Protein AF-0000000078828428 (afdb_homodimer)

Organism: Myxococcus xanthus (strain DK1622) (NCBI:txid246197)

Secondary structure (DSSP, 8-state):
-------------TTSSS--HHHHHHHHHHH-TTS-HHHHHHHHHHHHHHHS-HHHHHHHHHHS-HHHHGGGTTTTS-SSS------HHHHHHHHHHHHT--GGGHHHHHHHHHHHHHTTS-HHHHHHHHHHS-HHHHHHHHHTSTTS----/-------------TTSSS--HHHHHHHHHHH-TTS-HHHHHHHHHHHHHHHS-HHHHHHHHHHS-HHHHGGGTTTTS--SS------HHHHHHHHHHHHT--GGGHHHHHHHHHHHHHTTS-HHHHHHHHHHS-HHHHHHHHHTSTTS----

Sequence (304 aa):
MSIQKQERTPSWTGLGVGTDRKSFLDAISSQIPDYEADKAAEAVFCALSERLSGSWVAHLREQLSPDVRELLRGCHRHRGEAPAKLDRDDFYLMVANHLNAEPENVRLVLHGVFSALHAQITEGEAKKLEQQLPAWLQGTWAAARMHVDRPYMSIQKQERTPSWTGLGVGTDRKSFLDAISSQIPDYEADKAAEAVFCALSERLSGSWVAHLREQLSPDVRELLRGCHRHRGEAPAKLDRDDFYLMVANHLNAEPENVRLVLHGVFSALHAQITEGEAKKLEQQLPAWLQGTWAAARMHVDRPY

Radius of gyration: 22.29 Å; Cα contacts (8 Å, |Δi|>4): 327; chains: 2; bounding box: 33×65×70 Å

InterPro domains:
  IPR018727 Protein of unknown function DUF2267 [PF10025] (34-135)
  IPR038282 DUF2267 superfamily [G3DSA:1.10.490.110] (19-142)

Structure (mmCIF, N/CA/C/O backbone):
data_AF-0000000078828428-model_v1
#
loop_
_entity.id
_entity.type
_entity.pdbx_description
1 polymer 'DUF2267 domain-containing protein'
#
loop_
_atom_site.group_PDB
_atom_site.id
_atom_site.type_symbol
_atom_site.label_atom_id
_atom_site.label_alt_id
_atom_site.label_comp_id
_atom_site.label_asym_id
_atom_site.label_entity_id
_atom_site.label_seq_id
_atom_site.pdbx_PDB_ins_code
_atom_site.Cartn_x
_atom_site.Cartn_y
_atom_site.Cartn_z
_atom_site.occupancy
_atom_site.B_iso_or_equiv
_atom_site.auth_seq_id
_atom_site.auth_comp_id
_atom_site.auth_asym_id
_atom_site.auth_atom_id
_atom_site.pdbx_PDB_model_num
ATOM 1 N N . MET A 1 1 ? -8.891 29.484 -38.25 1 24.62 1 MET A N 1
ATOM 2 C CA . MET A 1 1 ? -9.055 28.109 -37.75 1 24.62 1 MET A CA 1
ATOM 3 C C . MET A 1 1 ? -8.438 27.953 -36.375 1 24.62 1 MET A C 1
ATOM 5 O O . MET A 1 1 ? -7.254 28.25 -36.188 1 24.62 1 MET A O 1
ATOM 9 N N . SER A 1 2 ? -9.195 28.219 -35.344 1 31.91 2 SER A N 1
ATOM 10 C CA . SER A 1 2 ? -8.914 28.406 -33.938 1 31.91 2 SER A CA 1
ATOM 11 C C . SER A 1 2 ? -8.375 27.125 -33.312 1 31.91 2 SER A C 1
ATOM 13 O O . SER A 1 2 ? -9.086 26.125 -33.25 1 31.91 2 SER A O 1
ATOM 15 N N . ILE A 1 3 ? -7.168 26.844 -33.5 1 32 3 ILE A N 1
ATOM 16 C CA . ILE A 1 3 ? -6.488 25.672 -33 1 32 3 ILE A CA 1
ATOM 17 C C . ILE A 1 3 ? -6.691 25.562 -31.469 1 32 3 ILE A C 1
ATOM 19 O O . ILE A 1 3 ? -6.27 26.453 -30.719 1 32 3 ILE A O 1
ATOM 23 N N . GLN A 1 4 ? -7.852 25.172 -31.016 1 26.41 4 GLN A N 1
ATOM 24 C CA . GLN A 1 4 ? -8.125 24.875 -29.625 1 26.41 4 GLN A CA 1
ATOM 25 C C . GLN A 1 4 ? -7.059 23.938 -29.047 1 26.41 4 GLN A C 1
ATOM 27 O O . GLN A 1 4 ? -6.902 22.812 -29.5 1 26.41 4 GLN A O 1
ATOM 32 N N . LYS A 1 5 ? -5.938 24.453 -28.688 1 29.11 5 LYS A N 1
ATOM 33 C CA . LYS A 1 5 ? -4.84 23.75 -28.031 1 29.11 5 LYS A CA 1
ATOM 34 C C . LYS A 1 5 ? -5.352 22.844 -26.922 1 29.11 5 LYS A C 1
ATOM 36 O O . LYS A 1 5 ? -5.98 23.312 -25.969 1 29.11 5 LYS A O 1
ATOM 41 N N . GLN A 1 6 ? -5.773 21.625 -27.25 1 26.81 6 GLN A N 1
ATOM 42 C CA . GLN A 1 6 ? -6.164 20.625 -26.266 1 26.81 6 GLN A CA 1
ATOM 43 C C . GLN A 1 6 ? -5.254 20.656 -25.047 1 26.81 6 GLN A C 1
ATOM 45 O O . GLN A 1 6 ? -4.027 20.609 -25.172 1 26.81 6 GLN A O 1
ATOM 50 N N . GLU A 1 7 ? -5.52 21.375 -24.094 1 29.58 7 GLU A N 1
ATOM 51 C CA . GLU A 1 7 ? -4.844 21.406 -22.797 1 29.58 7 GLU A CA 1
ATOM 52 C C . GLU A 1 7 ? -4.465 20 -22.344 1 29.58 7 GLU A C 1
ATOM 54 O O . GLU A 1 7 ? -5.324 19.125 -22.25 1 29.58 7 GLU A O 1
ATOM 59 N N . ARG A 1 8 ? -3.291 19.469 -22.781 1 29.34 8 ARG A N 1
ATOM 60 C CA . ARG A 1 8 ? -2.67 18.219 -22.344 1 29.34 8 ARG A CA 1
ATOM 61 C C . ARG A 1 8 ? -2.928 17.953 -20.875 1 29.34 8 ARG A C 1
ATOM 63 O O . ARG A 1 8 ? -2.467 18.719 -20.016 1 29.34 8 ARG A O 1
ATOM 70 N N . THR A 1 9 ? -4.129 17.562 -20.562 1 31.19 9 THR A N 1
ATOM 71 C CA . THR A 1 9 ? -4.383 17.078 -19.203 1 31.19 9 THR A CA 1
ATOM 72 C C . THR A 1 9 ? -3.205 16.25 -18.703 1 31.19 9 THR A C 1
ATOM 74 O O . THR A 1 9 ? -2.742 15.336 -19.375 1 31.19 9 THR A O 1
ATOM 77 N N . PRO A 1 10 ? -2.311 16.734 -17.969 1 30.77 10 PRO A N 1
ATOM 78 C CA . PRO A 1 10 ? -1.143 16 -17.469 1 30.77 10 PRO A CA 1
ATOM 79 C C . PRO A 1 10 ? -1.474 14.57 -17.062 1 30.77 10 PRO A C 1
ATOM 81 O O . PRO A 1 10 ? -2.492 14.328 -16.406 1 30.77 10 PRO A O 1
ATOM 84 N N . SER A 1 11 ? -1.338 13.641 -17.953 1 31.14 11 SER A N 1
ATOM 85 C CA . SER A 1 11 ? -1.403 12.195 -17.734 1 31.14 11 SER A CA 1
ATOM 86 C C . SER A 1 11 ? -0.896 11.828 -16.344 1 31.14 11 SER A C 1
ATOM 88 O O . SER A 1 11 ? 0.123 12.352 -15.891 1 31.14 11 SER A O 1
ATOM 90 N N . TRP A 1 12 ? -1.756 11.766 -15.375 1 35.69 12 TRP A N 1
ATOM 91 C CA . TRP A 1 12 ? -1.315 11.117 -14.141 1 35.69 12 TRP A CA 1
ATOM 92 C C . TRP A 1 12 ? -0.305 10.016 -14.445 1 35.69 12 TRP A C 1
ATOM 94 O O . TRP A 1 12 ? -0.584 9.102 -15.227 1 35.69 12 TRP A O 1
ATOM 104 N N . THR A 1 13 ? 0.92 10.297 -14.742 1 39.38 13 THR A N 1
ATOM 105 C CA . THR A 1 13 ? 1.991 9.383 -15.125 1 39.38 13 THR A CA 1
ATOM 106 C C . THR A 1 13 ? 2.031 8.172 -14.195 1 39.38 13 THR A C 1
ATOM 108 O O . THR A 1 13 ? 1.992 8.328 -12.969 1 39.38 13 THR A O 1
ATOM 111 N N . GLY A 1 14 ? 0.872 7.32 -14.023 1 39.91 14 GLY A N 1
ATOM 112 C CA . GLY A 1 14 ? 0.999 6.008 -13.406 1 39.91 14 GLY A CA 1
ATOM 113 C C . GLY A 1 14 ? 2.361 5.77 -12.789 1 39.91 14 GLY A C 1
ATOM 114 O O . GLY A 1 14 ? 2.691 4.645 -12.414 1 39.91 14 GLY A O 1
ATOM 115 N N . LEU A 1 15 ? 3.379 6.438 -13.156 1 42.66 15 LEU A N 1
ATOM 116 C CA . LEU A 1 15 ? 4.754 6.16 -12.75 1 42.66 15 LEU A CA 1
ATOM 117 C C . LEU A 1 15 ? 4.867 6.121 -11.227 1 42.66 15 LEU A C 1
ATOM 119 O O . LEU A 1 15 ? 5.73 5.426 -10.688 1 42.66 15 LEU A O 1
ATOM 123 N N . GLY A 1 16 ? 4.188 6.977 -10.508 1 44.94 16 GLY A N 1
ATOM 124 C CA . GLY A 1 16 ? 4.57 7.168 -9.125 1 44.94 16 GLY A CA 1
ATOM 125 C C . GLY A 1 16 ? 4.145 6.02 -8.227 1 44.94 16 GLY A C 1
ATOM 126 O O . GLY A 1 16 ? 4.477 6 -7.035 1 44.94 16 GLY A O 1
ATOM 127 N N . VAL A 1 17 ? 2.979 5.285 -8.664 1 48.69 17 VAL A N 1
ATOM 128 C CA . VAL A 1 17 ? 2.426 4.32 -7.719 1 48.69 17 VAL A CA 1
ATOM 129 C C . VAL A 1 17 ? 2.98 2.928 -8.016 1 48.69 17 VAL A C 1
ATOM 131 O O . VAL A 1 17 ? 2.896 2.449 -9.148 1 48.69 17 VAL A O 1
ATOM 134 N N . GLY A 1 18 ? 4.062 2.512 -7.465 1 59.03 18 GLY A N 1
ATOM 135 C CA . GLY A 1 18 ? 4.629 1.184 -7.301 1 59.03 18 GLY A CA 1
ATOM 136 C C . GLY A 1 18 ? 6.043 1.068 -7.84 1 59.03 18 GLY A C 1
ATOM 137 O O . GLY A 1 18 ? 6.633 2.064 -8.258 1 59.03 18 GLY A O 1
ATOM 138 N N . THR A 1 19 ? 6.664 -0.042 -7.52 1 71.81 19 THR A N 1
ATOM 139 C CA . THR A 1 19 ? 8.031 -0.361 -7.906 1 71.81 19 THR A CA 1
ATOM 140 C C . THR A 1 19 ? 8.109 -0.735 -9.383 1 71.81 19 THR A C 1
ATOM 142 O O . THR A 1 19 ? 7.133 -1.226 -9.953 1 71.81 19 THR A O 1
ATOM 145 N N . ASP A 1 20 ? 9.117 -0.372 -10.062 1 83.69 20 ASP A N 1
ATOM 146 C CA . ASP A 1 20 ? 9.344 -0.796 -11.445 1 83.69 20 ASP A CA 1
ATOM 147 C C . ASP A 1 20 ? 9.57 -2.305 -11.523 1 83.69 20 ASP A C 1
ATOM 149 O O . ASP A 1 20 ? 9.758 -2.965 -10.5 1 83.69 20 ASP A O 1
ATOM 153 N N . ARG A 1 21 ? 9.477 -2.811 -12.766 1 90.94 21 ARG A N 1
ATOM 154 C CA . ARG A 1 21 ? 9.578 -4.246 -13 1 90.94 21 ARG A CA 1
ATOM 155 C C . ARG A 1 21 ? 10.859 -4.809 -12.406 1 90.94 21 ARG A C 1
ATOM 157 O O . ARG A 1 21 ? 10.852 -5.867 -11.773 1 90.94 21 ARG A O 1
ATOM 164 N N . LYS A 1 22 ? 11.977 -4.117 -12.602 1 92.75 22 LYS A N 1
ATOM 165 C CA . LYS A 1 22 ? 13.266 -4.586 -12.102 1 92.75 22 LYS A CA 1
ATOM 166 C C . LYS A 1 22 ? 13.234 -4.754 -10.586 1 92.75 22 LYS A C 1
ATOM 168 O O . LYS A 1 22 ? 13.648 -5.789 -10.062 1 92.75 22 LYS A O 1
ATOM 173 N N . SER A 1 23 ? 12.781 -3.777 -9.891 1 91.12 23 SER A N 1
ATOM 174 C CA . SER A 1 23 ? 12.727 -3.83 -8.43 1 91.12 23 SER A CA 1
ATOM 175 C C . SER A 1 23 ? 11.797 -4.941 -7.957 1 91.12 23 SER A C 1
ATOM 177 O O . SER A 1 23 ? 12.07 -5.602 -6.957 1 91.12 23 SER A O 1
ATOM 179 N N . PHE A 1 24 ? 10.711 -5.145 -8.688 1 93.75 24 PHE A N 1
ATOM 180 C CA . PHE A 1 24 ? 9.766 -6.203 -8.359 1 93.75 24 PHE A CA 1
ATOM 181 C C . PHE A 1 24 ? 10.43 -7.574 -8.484 1 93.75 24 PHE A C 1
ATOM 183 O O . PHE A 1 24 ? 10.359 -8.383 -7.555 1 93.75 24 PHE A O 1
ATOM 190 N N . LEU A 1 25 ? 11.094 -7.77 -9.555 1 96.62 25 LEU A N 1
ATOM 191 C CA . LEU A 1 25 ? 11.734 -9.055 -9.805 1 96.62 25 LEU A CA 1
ATOM 192 C C . LEU A 1 25 ? 12.93 -9.258 -8.875 1 96.62 25 LEU A C 1
ATOM 194 O O . LEU A 1 25 ? 13.219 -10.383 -8.469 1 96.62 25 LEU A O 1
ATOM 198 N N . ASP A 1 26 ? 13.609 -8.195 -8.523 1 95.25 26 ASP A N 1
ATOM 199 C CA . ASP A 1 26 ? 14.695 -8.289 -7.555 1 95.25 26 ASP A CA 1
ATOM 200 C C . ASP A 1 26 ? 14.172 -8.758 -6.195 1 95.25 26 ASP A C 1
ATOM 202 O O . ASP A 1 26 ? 14.836 -9.539 -5.512 1 95.25 26 ASP A O 1
ATOM 206 N N . ALA A 1 27 ? 13.023 -8.273 -5.863 1 93.44 27 ALA A N 1
ATOM 207 C CA . ALA A 1 27 ? 12.414 -8.688 -4.602 1 93.44 27 ALA A CA 1
ATOM 208 C C . ALA A 1 27 ? 12.109 -10.188 -4.605 1 93.44 27 ALA A C 1
ATOM 210 O O . ALA A 1 27 ? 12.336 -10.875 -3.607 1 93.44 27 ALA A O 1
ATOM 211 N N . ILE A 1 28 ? 11.602 -10.664 -5.668 1 96.5 28 ILE A N 1
ATOM 212 C CA . ILE A 1 28 ? 11.32 -12.094 -5.793 1 96.5 28 ILE A CA 1
ATOM 213 C C . ILE A 1 28 ? 12.625 -12.883 -5.754 1 96.5 28 ILE A C 1
ATOM 215 O O . ILE A 1 28 ? 12.742 -13.852 -5.004 1 96.5 28 ILE A O 1
ATOM 219 N N . SER A 1 29 ? 13.586 -12.438 -6.5 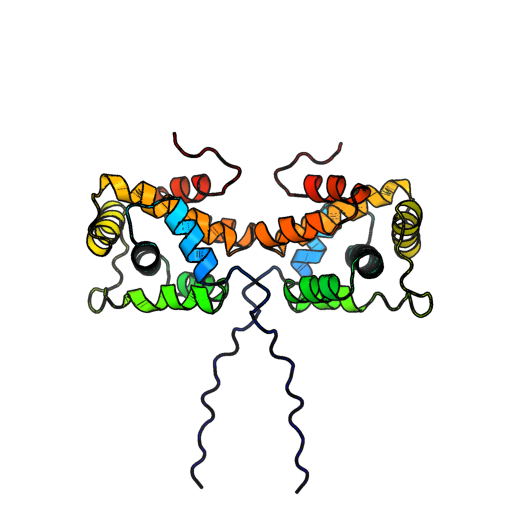1 97.25 29 SER A N 1
ATOM 220 C CA . SER A 1 29 ? 14.867 -13.117 -6.605 1 97.25 29 SER A CA 1
ATOM 221 C C . SER A 1 29 ? 15.555 -13.219 -5.246 1 97.25 29 SER A C 1
ATOM 223 O O . SER A 1 29 ? 16.219 -14.211 -4.945 1 97.25 29 SER A O 1
ATOM 225 N N . SER A 1 30 ? 15.414 -12.25 -4.469 1 94.88 30 SER A N 1
ATOM 226 C CA . SER A 1 30 ? 16.047 -12.219 -3.158 1 94.88 30 SER A CA 1
ATOM 227 C C . SER A 1 30 ? 15.516 -13.328 -2.26 1 94.88 30 SER A C 1
ATOM 229 O O . SER A 1 30 ? 16.203 -13.805 -1.359 1 94.88 30 SER A O 1
ATOM 231 N N . GLN A 1 31 ? 14.305 -13.797 -2.521 1 92.88 31 GLN A N 1
ATOM 232 C CA . GLN A 1 31 ? 13.664 -14.805 -1.688 1 92.88 31 GLN A CA 1
ATOM 233 C C . GLN A 1 31 ? 13.844 -16.203 -2.277 1 92.88 31 GLN A C 1
ATOM 235 O O . GLN A 1 31 ? 13.859 -17.188 -1.546 1 92.88 31 GLN A O 1
ATOM 240 N N . ILE A 1 32 ? 13.891 -16.25 -3.508 1 95 32 ILE A N 1
ATOM 241 C CA . ILE A 1 32 ? 13.969 -17.547 -4.18 1 95 32 ILE A CA 1
ATOM 242 C C . ILE A 1 32 ? 15.094 -17.516 -5.219 1 95 32 ILE A C 1
ATOM 244 O O . ILE A 1 32 ? 14.836 -17.672 -6.418 1 95 32 ILE A O 1
ATOM 248 N N . PRO A 1 33 ? 16.328 -17.453 -4.758 1 94.06 33 PRO A N 1
ATOM 249 C CA . PRO A 1 33 ? 17.469 -17.266 -5.664 1 94.06 33 PRO A CA 1
ATOM 250 C C . PRO A 1 33 ? 17.656 -18.438 -6.617 1 94.06 33 PRO A C 1
ATOM 252 O O . PRO A 1 33 ? 18.297 -18.297 -7.664 1 94.06 33 PRO A O 1
ATOM 255 N N . ASP A 1 34 ? 17.094 -19.562 -6.371 1 95.12 34 ASP A N 1
ATOM 256 C CA . ASP A 1 34 ? 17.312 -20.75 -7.184 1 95.12 34 ASP A CA 1
ATOM 257 C C . ASP A 1 34 ? 16.391 -20.766 -8.406 1 95.12 34 ASP A C 1
ATOM 259 O O . ASP A 1 34 ? 16.531 -21.609 -9.281 1 95.12 34 ASP A O 1
ATOM 263 N N . TYR A 1 35 ? 15.5 -19.844 -8.5 1 96.19 35 TYR A N 1
ATOM 264 C CA . TYR A 1 35 ? 14.547 -19.766 -9.602 1 96.19 35 TYR A CA 1
ATOM 265 C C . TYR A 1 35 ? 14.617 -18.406 -10.297 1 96.19 35 TYR A C 1
ATOM 267 O O . TYR A 1 35 ? 14.938 -17.406 -9.672 1 96.19 35 TYR A O 1
ATOM 275 N N . GLU A 1 36 ? 14.391 -18.453 -11.617 1 96.38 36 GLU A N 1
ATOM 276 C CA . GLU A 1 36 ? 14.266 -17.188 -12.328 1 96.38 36 GLU A CA 1
ATOM 277 C C . GLU A 1 36 ? 13.031 -16.406 -11.875 1 96.38 36 GLU A C 1
ATOM 279 O O . GLU A 1 36 ? 11.906 -16.906 -11.992 1 96.38 36 GLU A O 1
ATOM 284 N N . ALA A 1 37 ? 13.297 -15.219 -11.484 1 97.31 37 ALA A N 1
ATOM 285 C CA . ALA A 1 37 ? 12.227 -14.43 -10.875 1 97.31 37 ALA A CA 1
ATOM 286 C C . ALA A 1 37 ? 11.086 -14.203 -11.859 1 97.31 37 ALA A C 1
ATOM 288 O O . ALA A 1 37 ? 9.914 -14.25 -11.484 1 97.31 37 ALA A O 1
ATOM 289 N N . ASP A 1 38 ? 11.375 -13.953 -13.109 1 94.62 38 ASP A N 1
ATOM 290 C CA . ASP A 1 38 ? 10.352 -13.703 -14.117 1 94.62 38 ASP A CA 1
ATOM 291 C C . ASP A 1 38 ? 9.469 -14.938 -14.312 1 94.62 38 ASP A C 1
ATOM 293 O O . ASP A 1 38 ? 8.242 -14.82 -14.406 1 94.62 38 ASP A O 1
ATOM 297 N N . LYS A 1 39 ? 10.047 -16.031 -14.352 1 94.06 39 LYS A N 1
ATOM 298 C CA . LYS A 1 39 ? 9.305 -17.266 -14.531 1 94.06 39 LYS A CA 1
ATOM 299 C C . LYS A 1 39 ? 8.461 -17.594 -13.305 1 94.06 39 LYS A C 1
ATOM 301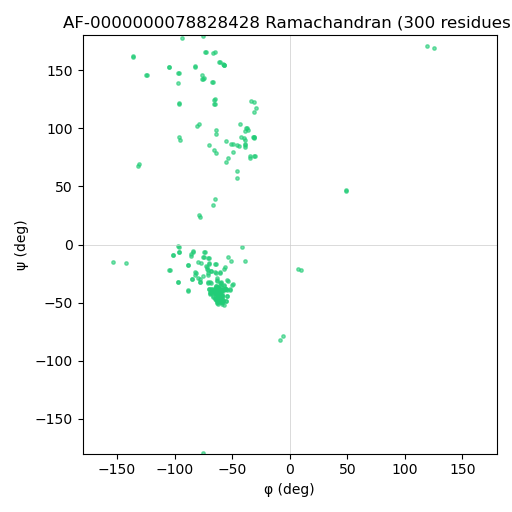 O O . LYS A 1 39 ? 7.344 -18.094 -13.422 1 94.06 39 LYS A O 1
ATOM 306 N N . ALA A 1 40 ? 9.117 -17.375 -12.117 1 96.5 40 ALA A N 1
ATOM 307 C CA . ALA A 1 40 ? 8.383 -17.594 -10.883 1 96.5 40 ALA A CA 1
ATOM 308 C C . ALA A 1 40 ? 7.137 -16.719 -10.812 1 96.5 40 ALA A C 1
ATOM 310 O O . ALA A 1 40 ? 6.047 -17.203 -10.492 1 96.5 40 ALA A O 1
ATOM 311 N N . ALA A 1 41 ? 7.309 -15.445 -11.133 1 96.12 41 ALA A N 1
ATOM 312 C CA . ALA A 1 41 ? 6.176 -14.523 -11.156 1 96.12 41 ALA A CA 1
ATOM 313 C C . ALA A 1 41 ? 5.113 -14.984 -12.148 1 96.12 41 ALA A C 1
ATOM 315 O O . ALA A 1 41 ? 3.926 -15.023 -11.82 1 96.12 41 ALA A O 1
ATOM 316 N N . GLU A 1 42 ? 5.512 -15.32 -13.281 1 93.69 42 GLU A N 1
ATOM 317 C CA . GLU A 1 42 ? 4.586 -15.773 -14.312 1 93.69 42 GLU A CA 1
ATOM 318 C C . GLU A 1 42 ? 3.816 -17.016 -13.859 1 93.69 42 GLU A C 1
ATOM 320 O O . GLU A 1 42 ? 2.598 -17.078 -14.023 1 93.69 42 GLU A O 1
ATOM 325 N N . ALA A 1 43 ? 4.52 -17.969 -13.367 1 94.06 43 ALA A N 1
ATOM 326 C CA . ALA A 1 43 ? 3.902 -19.203 -12.906 1 94.06 43 ALA A CA 1
ATOM 327 C C . ALA A 1 43 ? 2.82 -18.938 -11.867 1 94.06 43 ALA A C 1
ATOM 329 O O . ALA A 1 43 ? 1.706 -19.453 -11.969 1 94.06 43 ALA A O 1
ATOM 330 N N . VAL A 1 44 ? 3.141 -18.125 -10.875 1 96.19 44 VAL A N 1
ATOM 331 C CA . VAL A 1 44 ? 2.215 -17.844 -9.781 1 96.19 44 VAL A CA 1
ATOM 332 C C . VAL A 1 44 ? 1.046 -17.016 -10.305 1 96.19 44 VAL A C 1
ATOM 334 O O . VAL A 1 44 ? -0.112 -17.281 -9.977 1 96.19 44 VAL A O 1
ATOM 337 N N . PHE A 1 45 ? 1.37 -16.016 -11.18 1 94.19 45 PHE A N 1
ATOM 338 C CA . PHE A 1 45 ? 0.31 -15.188 -11.742 1 94.19 45 PHE A CA 1
ATOM 339 C C . PHE A 1 45 ? -0.626 -16.016 -12.609 1 94.19 45 PHE A C 1
ATOM 341 O O . PHE A 1 45 ? -1.845 -15.836 -12.57 1 94.19 45 PHE A O 1
ATOM 348 N N . CYS A 1 46 ? -0.122 -16.891 -13.312 1 91.69 46 CYS A N 1
ATOM 349 C CA . CYS A 1 46 ? -0.945 -17.781 -14.133 1 91.69 46 CYS A CA 1
ATOM 350 C C . CYS A 1 46 ? -1.863 -18.625 -13.273 1 91.69 46 CYS A C 1
ATOM 352 O O . CYS A 1 46 ? -3.068 -18.703 -13.516 1 91.69 46 CYS A O 1
ATOM 354 N N . ALA A 1 47 ? -1.276 -19.25 -12.297 1 93.06 47 ALA A N 1
ATOM 355 C CA . ALA A 1 47 ? -2.072 -20.094 -11.414 1 93.06 47 ALA A CA 1
ATOM 356 C C . ALA A 1 47 ? -3.146 -19.281 -10.695 1 93.06 47 ALA A C 1
ATOM 358 O O . ALA A 1 47 ? -4.293 -19.719 -10.578 1 93.06 47 ALA A O 1
ATOM 359 N N . LEU A 1 48 ? -2.82 -18.094 -10.25 1 93.5 48 LEU A N 1
ATOM 360 C CA . LEU A 1 48 ? -3.795 -17.219 -9.609 1 93.5 48 LEU A CA 1
ATOM 361 C C . LEU A 1 48 ? -4.906 -16.844 -10.586 1 93.5 48 LEU A C 1
ATOM 363 O O . LEU A 1 48 ? -6.078 -16.797 -10.211 1 93.5 48 LEU A O 1
ATOM 367 N N . SER A 1 49 ? -4.547 -16.562 -11.758 1 91 49 SER A N 1
ATOM 368 C CA . SER A 1 49 ? -5.523 -16.156 -12.766 1 91 49 SER A CA 1
ATOM 369 C C . SER A 1 49 ? -6.516 -17.281 -13.055 1 91 49 SER A C 1
ATOM 371 O O . SER A 1 49 ? -7.676 -17.031 -13.383 1 91 49 SER A O 1
ATOM 373 N N . GLU A 1 50 ? -6.062 -18.469 -12.891 1 89.19 50 GLU A N 1
ATOM 374 C CA . GLU A 1 50 ? -6.941 -19.609 -13.094 1 89.19 50 GLU A CA 1
ATOM 375 C C . GLU A 1 50 ? -7.844 -19.844 -11.883 1 89.19 50 GLU A C 1
ATOM 377 O O . GLU A 1 50 ? -8.961 -20.344 -12.023 1 89.19 50 GLU A O 1
ATOM 382 N N . ARG A 1 51 ? -7.348 -19.469 -10.805 1 90.38 51 ARG A N 1
ATOM 383 C CA . ARG A 1 51 ? -8.078 -19.75 -9.57 1 90.38 51 ARG A CA 1
ATOM 384 C C . ARG A 1 51 ? -9.062 -18.625 -9.25 1 90.38 51 ARG A C 1
ATOM 386 O O . ARG A 1 51 ? -10.148 -18.875 -8.727 1 90.38 51 ARG A O 1
ATOM 393 N N . LEU A 1 52 ? -8.68 -17.438 -9.469 1 91.69 52 LEU A N 1
ATOM 394 C CA . LEU A 1 52 ? -9.5 -16.266 -9.133 1 91.69 52 LEU A CA 1
ATOM 395 C C . LEU A 1 52 ? -10.531 -16 -10.227 1 91.69 52 LEU A C 1
ATOM 397 O O . LEU A 1 52 ? -10.359 -16.422 -11.367 1 91.69 52 LEU A O 1
ATOM 401 N N . SER A 1 53 ? -11.594 -15.398 -9.805 1 89.5 53 SER A N 1
ATOM 402 C CA . SER A 1 53 ? -12.539 -14.945 -10.812 1 89.5 53 SER A CA 1
ATOM 403 C C . SER A 1 53 ? -11.898 -13.938 -11.766 1 89.5 53 SER A C 1
ATOM 405 O O . SER A 1 53 ? -10.945 -13.25 -11.391 1 89.5 53 SER A O 1
ATOM 407 N N . GLY A 1 54 ? -12.484 -13.836 -12.953 1 87.38 54 GLY A N 1
ATOM 408 C CA . GLY A 1 54 ? -12.008 -12.883 -13.938 1 87.38 54 GLY A CA 1
ATOM 409 C C . GLY A 1 54 ? -12.047 -11.445 -13.445 1 87.38 54 GLY A C 1
ATOM 410 O O . GLY A 1 54 ? -11.141 -10.664 -13.719 1 87.38 54 GLY A O 1
ATOM 411 N N . SER A 1 55 ? -13.078 -11.141 -12.734 1 89.94 55 SER A N 1
ATOM 412 C CA . SER A 1 55 ? -13.219 -9.797 -12.188 1 89.94 55 SER A CA 1
ATOM 413 C C . SER A 1 55 ? -12.086 -9.469 -11.219 1 89.94 55 SER A C 1
ATOM 415 O O . SER A 1 55 ? -11.555 -8.352 -11.234 1 89.94 55 SER A O 1
ATOM 417 N N . TRP A 1 56 ? -11.656 -10.398 -10.438 1 90.5 56 TRP A N 1
ATOM 418 C CA . TRP A 1 56 ? -10.602 -10.156 -9.461 1 90.5 56 TRP A CA 1
ATOM 419 C C . TRP A 1 56 ? -9.234 -10.125 -10.133 1 90.5 56 TRP A C 1
ATOM 421 O O . TRP A 1 56 ? -8.344 -9.375 -9.727 1 90.5 56 TRP A O 1
ATOM 431 N N . VAL A 1 57 ? -9.086 -10.898 -11.164 1 89.25 57 VAL A N 1
ATOM 432 C CA . VAL A 1 57 ? -7.848 -10.828 -11.938 1 89.25 57 VAL A CA 1
ATOM 433 C C . VAL A 1 57 ? -7.711 -9.445 -12.57 1 89.25 57 VAL A C 1
ATOM 435 O O . VAL A 1 57 ? -6.648 -8.828 -12.508 1 89.25 57 VAL A O 1
ATOM 438 N N . ALA A 1 58 ? -8.758 -8.977 -13.18 1 88.44 58 ALA A N 1
ATOM 439 C CA . ALA A 1 58 ? -8.773 -7.645 -13.773 1 88.44 58 ALA A CA 1
ATOM 440 C C . ALA A 1 58 ? -8.5 -6.578 -12.719 1 88.44 58 ALA A C 1
ATOM 442 O O . ALA A 1 58 ? -7.723 -5.645 -12.953 1 88.44 58 ALA A O 1
ATOM 443 N N . HIS A 1 59 ? -9.172 -6.777 -11.539 1 87.56 59 HIS A N 1
ATOM 444 C CA . HIS A 1 59 ? -8.977 -5.852 -10.43 1 87.56 59 HIS A CA 1
ATOM 445 C C . HIS A 1 59 ? -7.523 -5.82 -9.977 1 87.56 59 HIS A C 1
ATOM 447 O O . HIS A 1 59 ? -6.938 -4.746 -9.828 1 87.56 59 HIS A O 1
ATOM 453 N N . LEU A 1 60 ? -6.918 -6.965 -9.82 1 88.38 60 LEU A N 1
ATOM 454 C CA . LEU A 1 60 ? -5.523 -7.055 -9.406 1 88.38 60 LEU A CA 1
ATOM 455 C C . LEU A 1 60 ? -4.605 -6.41 -10.445 1 88.38 60 LEU A C 1
ATOM 457 O O . LEU A 1 60 ? -3.67 -5.691 -10.086 1 88.38 60 LEU A O 1
ATOM 461 N N . ARG A 1 61 ? -4.867 -6.617 -11.641 1 88.62 61 ARG A N 1
ATOM 462 C CA . ARG A 1 61 ? -4.074 -6.039 -12.719 1 88.62 61 ARG A CA 1
ATOM 463 C C . ARG A 1 61 ? -4.07 -4.52 -12.648 1 88.62 61 ARG A C 1
ATOM 465 O O . ARG A 1 61 ? -3.033 -3.883 -12.852 1 88.62 61 ARG A O 1
ATOM 472 N N . GLU A 1 62 ? -5.164 -3.953 -12.328 1 85.44 62 GLU A N 1
ATOM 473 C CA . GLU A 1 62 ? -5.309 -2.502 -12.258 1 85.44 62 GLU A CA 1
ATOM 474 C C . GLU A 1 62 ? -4.504 -1.923 -11.102 1 85.44 62 GLU A C 1
ATOM 476 O O . GLU A 1 62 ? -4.152 -0.741 -11.109 1 85.44 62 GLU A O 1
ATOM 481 N N . GLN A 1 63 ? -4.211 -2.783 -10.07 1 84.19 63 GLN A N 1
ATOM 482 C CA . GLN A 1 63 ? -3.492 -2.32 -8.883 1 84.19 63 GLN A CA 1
ATOM 483 C C . GLN A 1 63 ? -1.983 -2.373 -9.102 1 84.19 63 GLN A C 1
ATOM 485 O O . GLN A 1 63 ? -1.218 -1.812 -8.312 1 84.19 63 GLN A O 1
ATOM 490 N N . LEU A 1 64 ? -1.604 -2.953 -10.133 1 85.81 64 LEU A N 1
ATOM 491 C CA . LEU A 1 64 ? -0.177 -3.139 -10.375 1 85.81 64 LEU A CA 1
ATOM 492 C C . LEU A 1 64 ? 0.366 -2.039 -11.281 1 85.81 64 LEU A C 1
ATOM 494 O O . LEU A 1 64 ? -0.373 -1.474 -12.094 1 85.81 64 LEU A O 1
ATOM 498 N N . SER A 1 65 ? 1.673 -1.68 -11.047 1 82.88 65 SER A N 1
ATOM 499 C CA . SER A 1 65 ? 2.32 -0.755 -11.977 1 82.88 65 SER A CA 1
ATOM 500 C C . SER A 1 65 ? 2.297 -1.293 -13.398 1 82.88 65 SER A C 1
ATOM 502 O O . SER A 1 65 ? 2.262 -2.508 -13.609 1 82.88 65 SER A O 1
ATOM 504 N N . PRO A 1 66 ? 2.352 -0.428 -14.406 1 82 66 PRO A N 1
ATOM 505 C CA . PRO A 1 66 ? 2.305 -0.876 -15.797 1 82 66 PRO A CA 1
ATOM 506 C C . PRO A 1 66 ? 3.395 -1.894 -16.125 1 82 66 PRO A C 1
ATOM 508 O O . PRO A 1 66 ? 3.148 -2.854 -16.859 1 82 66 PRO A O 1
ATOM 511 N N . ASP A 1 67 ? 4.555 -1.688 -15.57 1 82.19 67 ASP A N 1
ATOM 512 C CA . ASP A 1 67 ? 5.68 -2.568 -15.867 1 82.19 67 ASP A CA 1
ATOM 513 C C . ASP A 1 67 ? 5.465 -3.957 -15.266 1 82.19 67 ASP A C 1
ATOM 515 O O . ASP A 1 67 ? 5.832 -4.965 -15.875 1 82.19 67 ASP A O 1
ATOM 519 N N . VAL A 1 68 ? 4.801 -4.023 -14.141 1 86.88 68 VAL A N 1
ATOM 520 C CA . VAL A 1 68 ? 4.578 -5.285 -13.438 1 86.88 68 VAL A CA 1
ATOM 521 C C . VAL A 1 68 ? 3.354 -5.988 -14.016 1 86.88 68 VAL A C 1
ATOM 523 O O . VAL A 1 68 ? 3.299 -7.219 -14.055 1 86.88 68 VAL A O 1
ATOM 526 N N . ARG A 1 69 ? 2.41 -5.199 -14.523 1 87.88 69 ARG A N 1
ATOM 527 C CA . ARG A 1 69 ? 1.165 -5.727 -15.078 1 87.88 69 ARG A CA 1
ATOM 528 C C . ARG A 1 69 ? 1.439 -6.668 -16.234 1 87.88 69 ARG A C 1
ATOM 530 O O . ARG A 1 69 ? 0.679 -7.609 -16.484 1 87.88 69 ARG A O 1
ATOM 537 N N . GLU A 1 70 ? 2.469 -6.352 -16.938 1 86.44 70 GLU A N 1
ATOM 538 C CA . GLU A 1 70 ? 2.818 -7.16 -18.109 1 86.44 70 GLU A CA 1
ATOM 539 C C . GLU A 1 70 ? 3.1 -8.609 -17.703 1 86.44 70 GLU A C 1
ATOM 541 O O . GLU A 1 70 ? 2.916 -9.523 -18.516 1 86.44 70 GLU A O 1
ATOM 546 N N . LEU A 1 71 ? 3.477 -8.844 -16.5 1 86.5 71 LEU A N 1
ATOM 547 C CA . LEU A 1 71 ? 3.791 -10.18 -16.016 1 86.5 71 LEU A CA 1
ATOM 548 C C . LEU A 1 71 ? 2.523 -11.016 -15.859 1 86.5 71 LEU A C 1
ATOM 550 O O . LEU A 1 71 ? 2.588 -12.242 -15.781 1 86.5 71 LEU A O 1
ATOM 554 N N . LEU A 1 72 ? 1.355 -10.367 -15.781 1 83.75 72 LEU A N 1
ATOM 555 C CA . LEU A 1 72 ? 0.08 -11.062 -15.625 1 83.75 72 LEU A CA 1
ATOM 556 C C . LEU A 1 72 ? -0.438 -11.57 -16.969 1 83.75 72 LEU A C 1
ATOM 558 O O . LEU A 1 72 ? -1.289 -12.461 -17 1 83.75 72 LEU A O 1
ATOM 562 N N . ARG A 1 73 ? -0.105 -10.977 -18.172 1 73.75 73 ARG A N 1
ATOM 563 C CA . ARG A 1 73 ? -0.618 -11.312 -19.484 1 73.75 73 ARG A CA 1
ATOM 564 C C . ARG A 1 73 ? -0.295 -12.758 -19.859 1 73.75 73 ARG A C 1
ATOM 566 O O . ARG A 1 73 ? -0.966 -13.359 -20.703 1 73.75 73 ARG A O 1
ATOM 573 N N . GLY A 1 74 ? 0.706 -13.203 -19.469 1 58.12 74 GLY A N 1
ATOM 574 C CA . GLY A 1 74 ? 1.354 -14.375 -20.031 1 58.12 74 GLY A CA 1
ATOM 575 C C . GLY A 1 74 ? 0.614 -15.664 -19.734 1 58.12 74 GLY A C 1
ATOM 576 O O . GLY A 1 74 ? 1.102 -16.75 -20.047 1 58.12 74 GLY A O 1
ATOM 577 N N . CYS A 1 75 ? -0.451 -15.719 -18.781 1 65.44 75 CYS A N 1
ATOM 578 C CA . CYS A 1 75 ? -0.726 -17.141 -18.562 1 65.44 75 CYS A CA 1
ATOM 579 C C . CYS A 1 75 ? -1.253 -17.797 -19.828 1 65.44 75 CYS A C 1
ATOM 581 O O . CYS A 1 75 ? -2.438 -17.688 -20.141 1 65.44 75 CYS A O 1
ATOM 583 N N . HIS A 1 76 ? -0.736 -17.469 -21.031 1 57.31 76 HIS A N 1
ATOM 584 C CA . HIS A 1 76 ? -1.125 -18.125 -22.281 1 57.31 76 HIS A CA 1
ATOM 585 C C . HIS A 1 76 ? -1.074 -19.641 -22.141 1 57.31 76 HIS A C 1
ATOM 587 O O . HIS A 1 76 ? -1.727 -20.359 -22.906 1 57.31 76 HIS A O 1
ATOM 593 N N . ARG A 1 77 ? -0.224 -19.984 -21.438 1 53.56 77 ARG A N 1
ATOM 594 C CA . ARG A 1 77 ? -0.001 -21.438 -21.531 1 53.56 77 ARG A CA 1
ATOM 595 C C . ARG A 1 77 ? -1.273 -22.203 -21.219 1 53.56 77 ARG A C 1
ATOM 597 O O . ARG A 1 77 ? -1.334 -23.422 -21.406 1 53.56 77 ARG A O 1
ATOM 604 N N . HIS A 1 78 ? -2.178 -21.453 -20.5 1 52.12 78 HIS A N 1
ATOM 605 C CA . HIS A 1 78 ? -3.314 -22.344 -20.297 1 52.12 78 HIS A CA 1
ATOM 606 C C . HIS A 1 78 ? -4.184 -22.438 -21.547 1 52.12 78 HIS A C 1
ATOM 608 O O . HIS A 1 78 ? -5.281 -21.875 -21.578 1 52.12 78 HIS A O 1
ATOM 614 N N . ARG A 1 79 ? -3.693 -22.219 -22.672 1 45.5 79 ARG A N 1
ATOM 615 C CA . ARG A 1 79 ? -4.25 -22.031 -24.016 1 45.5 79 ARG A CA 1
ATOM 616 C C . ARG A 1 79 ? -5.379 -23.016 -24.266 1 45.5 79 ARG A C 1
ATOM 618 O O . ARG A 1 79 ? -6.117 -22.891 -25.25 1 45.5 79 ARG A O 1
ATOM 625 N N . GLY A 1 80 ? -5.781 -23.906 -23.469 1 47.34 80 GLY A N 1
ATOM 626 C CA . GLY A 1 80 ? -6.941 -24.656 -23.938 1 47.34 80 GLY A CA 1
ATOM 627 C C . GLY A 1 80 ? -7.777 -25.219 -22.797 1 47.34 80 GLY A C 1
ATOM 628 O O . GLY A 1 80 ? -8.812 -25.844 -23.031 1 47.34 80 GLY A O 1
ATOM 629 N N . GLU A 1 81 ? -7.297 -25.266 -21.641 1 50.5 81 GLU A N 1
ATOM 630 C CA . GLU A 1 81 ? -8.172 -25.922 -20.688 1 50.5 81 GLU A CA 1
ATOM 631 C C . GLU A 1 81 ? -9.008 -24.906 -19.906 1 50.5 81 GLU A C 1
ATOM 633 O O . GLU A 1 81 ? -8.602 -23.766 -19.734 1 50.5 81 GLU A O 1
ATOM 638 N N . ALA A 1 82 ? -10.328 -25.016 -19.969 1 51.84 82 ALA A N 1
ATOM 639 C CA . ALA A 1 82 ? -11.305 -24.234 -19.219 1 51.84 82 ALA A CA 1
ATOM 640 C C . ALA A 1 82 ? -10.758 -23.891 -17.828 1 51.84 82 ALA A C 1
ATOM 642 O O . ALA A 1 82 ? -10.031 -24.672 -17.219 1 51.84 82 ALA A O 1
ATOM 643 N N . PRO A 1 83 ? -10.711 -22.578 -17.5 1 55.47 83 PRO A N 1
ATOM 644 C CA . PRO A 1 83 ? -10.328 -22.312 -16.109 1 55.47 83 PRO A CA 1
ATOM 645 C C . PRO A 1 83 ? -10.898 -23.359 -15.141 1 55.47 83 PRO A C 1
ATOM 647 O O . PRO A 1 83 ? -12.086 -23.688 -15.219 1 55.47 83 PRO A O 1
ATOM 650 N N . ALA A 1 84 ? -10.117 -24.359 -14.734 1 59.31 84 ALA A N 1
ATOM 651 C CA . ALA A 1 84 ? -10.539 -25.375 -13.766 1 59.31 84 ALA A CA 1
ATOM 652 C C . ALA A 1 84 ? -10.43 -24.828 -12.336 1 59.31 84 ALA A C 1
ATOM 654 O O . ALA A 1 84 ? -9.594 -23.953 -12.062 1 59.31 84 ALA A O 1
ATOM 655 N N . LYS A 1 85 ? -11.617 -24.438 -11.75 1 69.69 85 LYS A N 1
ATOM 656 C CA . LYS A 1 85 ? -11.438 -24.203 -10.32 1 69.69 85 LYS A CA 1
ATOM 657 C C . LYS A 1 85 ? -10.344 -25.109 -9.75 1 69.69 85 LYS A C 1
ATOM 659 O O . LYS A 1 85 ? -10.578 -26.297 -9.516 1 69.69 85 LYS A O 1
ATOM 664 N N . LEU A 1 86 ? -9.195 -24.453 -9.789 1 86.94 86 LEU A N 1
ATOM 665 C CA . LEU A 1 86 ? -8.062 -25.25 -9.305 1 86.94 86 LEU A CA 1
ATOM 666 C C . LEU A 1 86 ? -8.219 -25.562 -7.82 1 86.94 86 LEU A C 1
ATOM 668 O O . LEU A 1 86 ? -8.445 -24.656 -7.012 1 86.94 86 LEU A O 1
ATOM 672 N N . ASP A 1 87 ? -8.258 -26.875 -7.508 1 92.19 87 ASP A N 1
ATOM 673 C CA . ASP A 1 87 ? -8.055 -27.188 -6.098 1 92.19 87 ASP A CA 1
ATOM 674 C C . ASP A 1 87 ? -6.59 -27.047 -5.703 1 92.19 87 ASP A C 1
ATOM 676 O O . ASP A 1 87 ? -5.758 -26.641 -6.52 1 92.19 87 ASP A O 1
ATOM 680 N N . ARG A 1 88 ? -6.309 -27.297 -4.473 1 94.56 88 ARG A N 1
ATOM 681 C CA . ARG A 1 88 ? -4.977 -27.062 -3.93 1 94.56 88 ARG A CA 1
ATOM 682 C C . ARG A 1 88 ? -3.916 -27.828 -4.715 1 94.56 88 ARG A C 1
ATOM 684 O O . ARG A 1 88 ? -2.924 -27.25 -5.16 1 94.56 88 ARG A O 1
ATOM 691 N N . ASP A 1 89 ? -4.141 -29.078 -4.871 1 93.38 89 ASP A N 1
ATOM 692 C CA . ASP A 1 89 ? -3.152 -29.922 -5.531 1 93.38 89 ASP A CA 1
ATOM 693 C C . ASP A 1 89 ? -2.928 -29.484 -6.977 1 93.38 89 ASP A C 1
ATOM 695 O O . ASP A 1 89 ? -1.787 -29.406 -7.438 1 93.38 89 ASP A O 1
ATOM 699 N N . ASP A 1 90 ? -3.992 -29.188 -7.672 1 91.38 90 ASP A N 1
ATOM 700 C CA . ASP A 1 90 ? -3.881 -28.734 -9.055 1 91.38 90 ASP A CA 1
ATOM 701 C C . ASP A 1 90 ? -3.15 -27.406 -9.141 1 91.38 90 ASP A C 1
ATOM 703 O O . ASP A 1 90 ? -2.361 -27.172 -10.062 1 91.38 90 ASP A O 1
ATOM 707 N N . PHE A 1 91 ? -3.432 -26.578 -8.203 1 94.62 91 PHE A N 1
ATOM 708 C CA . PHE A 1 91 ? -2.773 -25.266 -8.164 1 94.62 91 PHE A CA 1
ATOM 709 C C . PHE A 1 91 ? -1.269 -25.438 -7.98 1 94.62 91 PHE A C 1
ATOM 711 O O . PHE A 1 91 ? -0.482 -24.875 -8.75 1 94.62 91 PHE A O 1
ATOM 718 N N . TYR A 1 92 ? -0.895 -26.219 -7.02 1 95.06 92 TYR A N 1
ATOM 719 C CA . TYR A 1 92 ? 0.517 -26.438 -6.723 1 95.06 92 TYR A CA 1
ATOM 720 C C . TYR A 1 92 ? 1.217 -27.141 -7.883 1 95.06 92 TYR A C 1
ATOM 722 O O . TYR A 1 92 ? 2.346 -26.781 -8.234 1 95.06 92 TYR A O 1
ATOM 730 N N . LEU A 1 93 ? 0.536 -28.062 -8.438 1 92.62 93 LEU A N 1
ATOM 731 C CA . LEU A 1 93 ? 1.108 -28.781 -9.57 1 92.62 93 LEU A CA 1
ATOM 732 C C . LEU A 1 93 ? 1.312 -27.859 -10.758 1 92.62 93 LEU A C 1
ATOM 734 O O . LEU A 1 93 ? 2.324 -27.953 -11.461 1 92.62 93 LEU A O 1
ATOM 738 N N . MET A 1 94 ? 0.381 -27 -10.984 1 91.75 94 MET A N 1
ATOM 739 C CA . MET A 1 94 ? 0.508 -26.047 -12.086 1 91.75 94 MET A CA 1
ATOM 740 C C . MET A 1 94 ? 1.739 -25.172 -11.906 1 91.75 94 MET A C 1
ATOM 742 O O . MET A 1 94 ? 2.508 -24.969 -12.844 1 91.75 94 MET A O 1
ATOM 746 N N . VAL A 1 95 ? 1.902 -24.625 -10.719 1 95.31 95 VAL A N 1
ATOM 747 C CA . VAL A 1 95 ? 3.051 -23.781 -10.43 1 95.31 95 VAL A CA 1
ATOM 748 C C . VAL A 1 95 ? 4.34 -24.578 -10.578 1 95.31 95 VAL A C 1
ATOM 750 O O . VAL A 1 95 ? 5.293 -24.125 -11.211 1 95.31 95 VAL A O 1
ATOM 753 N N . ALA A 1 96 ? 4.32 -25.766 -10.023 1 95.62 96 ALA A N 1
ATOM 754 C CA . ALA A 1 96 ? 5.508 -26.625 -10.062 1 95.62 96 ALA A CA 1
ATOM 755 C C . ALA A 1 96 ? 5.898 -26.938 -11.508 1 95.62 96 ALA A C 1
ATOM 757 O O . ALA A 1 96 ? 7.066 -26.828 -11.883 1 95.62 96 ALA A O 1
ATOM 758 N N . ASN A 1 97 ? 4.926 -27.312 -12.297 1 92.44 97 ASN A N 1
ATOM 759 C CA . ASN A 1 97 ? 5.168 -27.672 -13.688 1 92.44 97 ASN A CA 1
ATOM 760 C C . ASN A 1 97 ? 5.656 -26.484 -14.508 1 92.44 97 ASN A C 1
ATOM 762 O O . ASN A 1 97 ? 6.582 -26.609 -15.305 1 92.44 97 ASN A O 1
ATOM 766 N N . HIS A 1 98 ? 5.043 -25.375 -14.266 1 90.94 98 HIS A N 1
ATOM 767 C CA . HIS A 1 98 ? 5.395 -24.172 -15 1 90.94 98 HIS A CA 1
ATOM 768 C C . HIS A 1 98 ? 6.832 -23.75 -14.711 1 90.94 98 HIS A C 1
ATOM 770 O O . HIS A 1 98 ? 7.539 -23.281 -15.602 1 90.94 98 HIS A O 1
ATOM 776 N N . LEU A 1 99 ? 7.215 -23.906 -13.508 1 93.94 99 LEU A N 1
ATOM 777 C CA . LEU A 1 99 ? 8.523 -23.438 -13.07 1 93.94 99 LEU A CA 1
ATOM 778 C C . LEU A 1 99 ? 9.555 -24.547 -13.094 1 93.94 99 LEU A C 1
ATOM 780 O O . LEU A 1 99 ? 10.734 -24.328 -12.844 1 93.94 99 LEU A O 1
ATOM 784 N N . ASN A 1 100 ? 9.07 -25.75 -13.469 1 93.06 100 ASN A N 1
ATOM 785 C CA . ASN A 1 100 ? 9.914 -26.938 -13.336 1 93.06 100 ASN A CA 1
ATOM 786 C C . ASN A 1 100 ? 10.539 -27.016 -11.945 1 93.06 100 ASN A C 1
ATOM 788 O O . ASN A 1 100 ? 11.758 -27.172 -11.82 1 93.06 100 ASN A O 1
ATOM 792 N N . ALA A 1 101 ? 9.742 -26.812 -10.984 1 94.81 101 ALA A N 1
ATOM 793 C CA . ALA A 1 101 ? 10.141 -26.844 -9.586 1 94.81 101 ALA A CA 1
ATOM 794 C C . ALA A 1 101 ? 9.656 -28.125 -8.914 1 94.81 101 ALA A C 1
ATOM 796 O O . ALA A 1 101 ? 8.641 -28.703 -9.32 1 94.81 101 ALA A O 1
ATOM 797 N N . GLU A 1 102 ? 10.438 -28.5 -7.871 1 92.19 102 GLU A N 1
ATOM 798 C CA . GLU A 1 102 ? 9.906 -29.547 -7.004 1 92.19 102 GLU A CA 1
ATOM 799 C C . GLU A 1 102 ? 8.68 -29.062 -6.234 1 92.19 102 GLU A C 1
ATOM 801 O O . GLU A 1 102 ? 8.664 -27.938 -5.734 1 92.19 102 GLU A O 1
ATOM 806 N N . PRO A 1 103 ? 7.684 -29.969 -6.129 1 89.44 103 PRO A N 1
ATOM 807 C CA . PRO A 1 103 ? 6.453 -29.578 -5.438 1 89.44 103 PRO A CA 1
ATOM 808 C C . PRO A 1 103 ? 6.715 -29.031 -4.035 1 89.44 103 PRO A C 1
ATOM 810 O O . PRO A 1 103 ? 6.004 -28.141 -3.574 1 89.44 103 PRO A O 1
ATOM 813 N N . GLU A 1 104 ? 7.738 -29.516 -3.412 1 90.5 104 GLU A N 1
ATOM 814 C CA . GLU A 1 104 ? 8.039 -29.094 -2.047 1 90.5 104 GLU A CA 1
ATOM 815 C C . GLU A 1 104 ? 8.523 -27.641 -2.004 1 90.5 104 GLU A C 1
ATOM 817 O O . GLU A 1 104 ? 8.5 -27.016 -0.947 1 90.5 104 GLU A O 1
ATOM 822 N N . ASN A 1 105 ? 8.906 -27.125 -3.158 1 94.88 105 ASN A N 1
ATOM 823 C CA . ASN A 1 105 ? 9.438 -25.766 -3.207 1 94.88 105 ASN A CA 1
ATOM 824 C C . ASN A 1 105 ? 8.367 -24.75 -3.586 1 94.88 105 ASN A C 1
ATOM 826 O O . ASN A 1 105 ? 8.602 -23.547 -3.553 1 94.88 105 ASN A O 1
ATOM 830 N N . VAL A 1 106 ? 7.215 -25.219 -3.934 1 96.62 106 VAL A N 1
ATOM 831 C CA . VAL A 1 106 ? 6.168 -24.344 -4.445 1 96.62 106 VAL A CA 1
ATOM 832 C C . VAL A 1 106 ? 5.773 -23.328 -3.377 1 96.62 106 VAL A C 1
ATOM 834 O O . VAL A 1 106 ? 5.539 -22.156 -3.68 1 96.62 106 VAL A O 1
ATOM 837 N N . ARG A 1 107 ? 5.73 -23.75 -2.121 1 95.19 107 ARG A N 1
ATOM 838 C CA . ARG A 1 107 ? 5.359 -22.828 -1.051 1 95.19 107 ARG A CA 1
ATOM 839 C C . ARG A 1 107 ? 6.359 -21.688 -0.943 1 95.19 107 ARG A C 1
ATOM 841 O O . ARG A 1 107 ? 5.973 -20.531 -0.729 1 95.19 107 ARG A O 1
ATOM 848 N N . LEU A 1 108 ? 7.586 -22.047 -1.055 1 94.94 108 LEU A N 1
ATOM 849 C CA . LEU A 1 108 ? 8.625 -21.016 -1.021 1 94.94 108 LEU A CA 1
ATOM 850 C C . LEU A 1 108 ? 8.461 -20.047 -2.18 1 94.94 108 LEU A C 1
ATOM 852 O O . LEU A 1 108 ? 8.617 -18.828 -2.002 1 94.94 108 LEU A O 1
ATOM 856 N N . VAL A 1 109 ? 8.219 -20.547 -3.326 1 97.25 109 VAL A N 1
ATOM 857 C CA . VAL A 1 109 ? 8.008 -19.719 -4.516 1 97.25 109 VAL A CA 1
ATOM 858 C C . VAL A 1 109 ? 6.82 -18.797 -4.297 1 97.25 109 VAL A C 1
ATOM 860 O O . VAL A 1 109 ? 6.91 -17.594 -4.555 1 97.25 109 VAL A O 1
ATOM 863 N N . LEU A 1 110 ? 5.734 -19.328 -3.766 1 97.62 110 LEU A N 1
ATOM 864 C CA . LEU A 1 110 ? 4.547 -18.531 -3.48 1 97.62 110 LEU A CA 1
ATOM 865 C C . LEU A 1 110 ? 4.863 -17.422 -2.488 1 97.62 110 LEU A C 1
ATOM 867 O O . LEU A 1 110 ? 4.457 -16.266 -2.688 1 97.62 110 LEU A O 1
ATOM 871 N N . HIS A 1 111 ? 5.578 -17.781 -1.478 1 96.06 111 HIS A N 1
ATOM 872 C CA . HIS A 1 111 ? 5.941 -16.797 -0.47 1 96.06 111 HIS A CA 1
ATOM 873 C C . HIS A 1 111 ? 6.707 -15.633 -1.093 1 96.06 111 HIS A C 1
ATOM 875 O O . HIS A 1 111 ? 6.402 -14.469 -0.824 1 96.06 111 HIS A O 1
ATOM 881 N N . GLY A 1 112 ? 7.695 -15.922 -1.903 1 96.5 112 GLY A N 1
ATOM 882 C CA . GLY A 1 112 ? 8.484 -14.891 -2.557 1 96.5 112 GLY A CA 1
ATOM 883 C C . GLY A 1 112 ? 7.656 -13.977 -3.443 1 96.5 112 GLY A C 1
ATOM 884 O O . GLY A 1 112 ? 7.777 -12.758 -3.373 1 96.5 112 GLY A O 1
ATOM 885 N N . VAL A 1 113 ? 6.793 -14.539 -4.27 1 97 113 VAL A N 1
ATOM 886 C CA . VAL A 1 113 ? 5.984 -13.758 -5.199 1 97 113 VAL A CA 1
ATOM 887 C C . VAL A 1 113 ? 4.93 -12.969 -4.426 1 97 113 VAL A C 1
ATOM 889 O O . VAL A 1 113 ? 4.676 -11.797 -4.727 1 97 113 VAL A O 1
ATOM 892 N N . PHE A 1 114 ? 4.336 -13.586 -3.354 1 97.12 114 PHE A N 1
ATOM 893 C CA . PHE A 1 114 ? 3.348 -12.906 -2.533 1 97.12 114 PHE A CA 1
ATOM 894 C C . PHE A 1 114 ? 3.982 -11.742 -1.778 1 97.12 114 PHE A C 1
ATOM 896 O O . PHE A 1 114 ? 3.377 -10.672 -1.648 1 97.12 114 PHE A O 1
ATOM 903 N N . SER A 1 115 ? 5.195 -11.93 -1.301 1 94.88 115 SER A N 1
ATOM 904 C CA . SER A 1 115 ? 5.906 -10.844 -0.631 1 94.88 115 SER A CA 1
ATOM 905 C C . SER A 1 115 ? 6.109 -9.656 -1.565 1 94.88 115 SER A C 1
ATOM 907 O O . SER A 1 115 ? 5.859 -8.508 -1.183 1 94.88 115 SER A O 1
ATOM 909 N N . ALA A 1 116 ? 6.52 -9.922 -2.766 1 94.56 116 ALA A N 1
ATOM 910 C CA . ALA A 1 116 ? 6.699 -8.867 -3.758 1 94.56 116 ALA A CA 1
ATOM 911 C C . ALA A 1 116 ? 5.367 -8.203 -4.098 1 94.56 116 ALA A C 1
ATOM 913 O O . ALA A 1 116 ? 5.309 -6.988 -4.301 1 94.56 116 ALA A O 1
ATOM 914 N N . LEU A 1 117 ? 4.289 -8.945 -4.121 1 94.06 117 LEU A N 1
ATOM 915 C CA . LEU A 1 117 ? 2.965 -8.406 -4.422 1 94.06 117 LEU A CA 1
ATOM 916 C C . LEU A 1 117 ? 2.492 -7.477 -3.307 1 94.06 117 LEU A C 1
ATOM 918 O O . LEU A 1 117 ? 1.879 -6.441 -3.572 1 94.06 117 LEU A O 1
ATOM 922 N N . HIS A 1 118 ? 2.797 -7.832 -2.061 1 92 118 HIS A N 1
ATOM 923 C CA . HIS A 1 118 ? 2.461 -6.965 -0.936 1 92 118 HIS A CA 1
ATOM 924 C C . HIS A 1 118 ? 3.084 -5.582 -1.101 1 92 118 HIS A C 1
ATOM 926 O O . HIS A 1 118 ? 2.48 -4.574 -0.724 1 92 118 HIS A O 1
ATOM 932 N N . ALA A 1 119 ? 4.25 -5.559 -1.668 1 89.06 119 ALA A N 1
ATOM 933 C CA . ALA A 1 119 ? 4.965 -4.297 -1.836 1 89.06 119 ALA A CA 1
ATOM 934 C C . ALA A 1 119 ? 4.355 -3.465 -2.963 1 89.06 119 ALA A C 1
ATOM 936 O O . ALA A 1 119 ? 4.656 -2.275 -3.096 1 89.06 119 ALA A O 1
ATOM 937 N N . GLN A 1 120 ? 3.447 -4.039 -3.775 1 88.31 120 GLN A N 1
ATOM 938 C CA . GLN A 1 120 ? 2.898 -3.387 -4.957 1 88.31 120 GLN A CA 1
ATOM 939 C C . GLN A 1 120 ? 1.507 -2.824 -4.684 1 88.31 120 GLN A C 1
ATOM 941 O O . GLN A 1 120 ? 0.964 -2.07 -5.492 1 88.31 120 GLN A O 1
ATOM 946 N N . ILE A 1 121 ? 0.953 -3.154 -3.539 1 89.38 121 ILE A N 1
ATOM 947 C CA . ILE A 1 121 ? -0.433 -2.787 -3.273 1 89.38 121 ILE A CA 1
ATOM 948 C C . ILE A 1 121 ? -0.562 -2.254 -1.849 1 89.38 121 ILE A C 1
ATOM 950 O O . ILE A 1 121 ? 0.337 -2.441 -1.025 1 89.38 121 ILE A O 1
ATOM 954 N N . THR A 1 122 ? -1.639 -1.555 -1.584 1 87.5 122 THR A N 1
ATOM 955 C CA . THR A 1 122 ? -1.895 -1.039 -0.244 1 87.5 122 THR A CA 1
ATOM 956 C C . THR A 1 122 ? -2.309 -2.166 0.698 1 87.5 122 THR A C 1
ATOM 958 O O . THR A 1 122 ? -2.67 -3.256 0.25 1 87.5 122 THR A O 1
ATOM 961 N N . GLU A 1 123 ? -2.27 -1.857 1.93 1 87.44 123 GLU A N 1
ATOM 962 C CA . GLU A 1 123 ? -2.721 -2.818 2.932 1 87.44 123 GLU A CA 1
ATOM 963 C C . GLU A 1 123 ? -4.188 -3.184 2.725 1 87.44 123 GLU A C 1
ATOM 965 O O . GLU A 1 123 ? -4.57 -4.348 2.865 1 87.44 123 GLU A O 1
ATOM 970 N N . GLY A 1 124 ? -5.008 -2.227 2.455 1 86.5 124 GLY A N 1
ATOM 971 C CA . GLY A 1 124 ? -6.414 -2.494 2.193 1 86.5 124 GLY A CA 1
ATOM 972 C C . GLY A 1 124 ? -6.637 -3.439 1.026 1 86.5 124 GLY A C 1
ATOM 973 O O . GLY A 1 124 ? -7.43 -4.379 1.122 1 86.5 124 GLY A O 1
ATOM 974 N N . GLU A 1 125 ? -5.898 -3.184 -0.039 1 88.81 125 GLU A N 1
ATOM 975 C CA . GLU A 1 125 ? -6.016 -4.047 -1.21 1 88.81 125 GLU A CA 1
ATOM 976 C C . GLU A 1 125 ? -5.5 -5.453 -0.913 1 88.81 125 GLU A C 1
ATOM 978 O O . GLU A 1 125 ? -6.055 -6.441 -1.396 1 88.81 125 GLU A O 1
ATOM 983 N N . ALA A 1 126 ? -4.398 -5.5 -0.158 1 92.62 126 ALA A N 1
ATOM 984 C CA . ALA A 1 126 ? -3.857 -6.801 0.235 1 92.62 126 ALA A CA 1
ATOM 985 C C . ALA A 1 126 ? -4.883 -7.602 1.035 1 92.62 126 ALA A C 1
ATOM 987 O O . ALA A 1 126 ? -5.023 -8.812 0.837 1 92.62 126 ALA A O 1
ATOM 988 N N . LYS A 1 127 ? -5.578 -6.961 1.879 1 92.69 127 LYS A N 1
ATOM 989 C CA . LYS A 1 127 ? -6.602 -7.613 2.689 1 92.69 127 LYS A CA 1
ATOM 990 C C . LYS A 1 127 ? -7.758 -8.102 1.822 1 92.69 127 LYS A C 1
ATOM 992 O O . LYS A 1 127 ? -8.258 -9.211 2.014 1 92.69 127 LYS A O 1
ATOM 997 N N . LYS A 1 128 ? -8.219 -7.273 0.911 1 93.56 128 LYS A N 1
ATOM 998 C CA . LYS A 1 128 ? -9.281 -7.684 -0.002 1 93.56 128 LYS A CA 1
ATOM 999 C C . LYS A 1 128 ? -8.859 -8.898 -0.827 1 93.56 128 LYS A C 1
ATOM 1001 O O . LYS A 1 128 ? -9.641 -9.836 -1.003 1 93.56 128 LYS A O 1
ATOM 1006 N N . LEU A 1 129 ? -7.656 -8.844 -1.34 1 94.94 129 LEU A N 1
ATOM 1007 C CA . LEU A 1 129 ? -7.16 -9.977 -2.115 1 94.94 129 LEU A CA 1
ATOM 1008 C C . LEU A 1 129 ? -7.113 -11.234 -1.265 1 94.94 129 LEU A C 1
ATOM 1010 O O . LEU A 1 129 ? -7.512 -12.312 -1.718 1 94.94 129 LEU A O 1
ATOM 1014 N N . GLU A 1 130 ? -6.613 -11.156 -0.062 1 97.12 130 GLU A N 1
ATOM 1015 C CA . GLU A 1 130 ? -6.555 -12.289 0.857 1 97.12 130 GLU A CA 1
ATOM 1016 C C . GLU A 1 130 ? -7.922 -12.953 0.996 1 97.12 130 GLU A C 1
ATOM 1018 O O . GLU A 1 130 ? -8.016 -14.188 1.027 1 97.12 130 GLU A O 1
ATOM 1023 N N . GLN A 1 131 ? -8.922 -12.18 1.023 1 97 131 GLN A N 1
ATOM 1024 C CA . GLN A 1 131 ? -10.281 -12.68 1.203 1 97 131 GLN A CA 1
ATOM 1025 C C . GLN A 1 131 ? -10.766 -13.43 -0.036 1 97 131 GLN A C 1
ATOM 1027 O O . GLN A 1 131 ? -11.719 -14.203 0.031 1 97 131 GLN A O 1
ATOM 1032 N N . GLN A 1 132 ? -10.188 -13.18 -1.16 1 96.5 132 GLN A N 1
ATOM 1033 C CA . GLN A 1 132 ? -10.562 -13.859 -2.398 1 96.5 132 GLN A CA 1
ATOM 1034 C C . GLN A 1 132 ? -9.781 -15.156 -2.578 1 96.5 132 GLN A C 1
ATOM 1036 O O . GLN A 1 132 ? -10.148 -15.992 -3.402 1 96.5 132 GLN A O 1
ATOM 1041 N N . LEU A 1 133 ? -8.68 -15.289 -1.848 1 96.81 133 LEU A N 1
ATOM 1042 C CA . LEU A 1 133 ? -7.852 -16.484 -1.965 1 96.81 133 LEU A CA 1
ATOM 1043 C C . LEU A 1 133 ? -8.5 -17.672 -1.262 1 96.81 133 LEU A C 1
ATOM 1045 O O . LEU A 1 133 ? -9.156 -17.5 -0.228 1 96.81 133 LEU A O 1
ATOM 1049 N N . PRO A 1 134 ? -8.359 -18.891 -1.888 1 96.25 134 PRO A N 1
ATOM 1050 C CA . PRO A 1 134 ? -8.789 -20.062 -1.13 1 96.25 134 PRO A CA 1
ATOM 1051 C C . PRO A 1 134 ? -8.07 -20.203 0.212 1 96.25 134 PRO A C 1
ATOM 1053 O O . PRO A 1 134 ? -6.938 -19.734 0.359 1 96.25 134 PRO A O 1
ATOM 1056 N N . ALA A 1 135 ? -8.688 -20.859 1.141 1 96.44 135 ALA A N 1
ATOM 1057 C CA . ALA A 1 135 ? -8.195 -20.953 2.516 1 96.44 135 ALA A CA 1
ATOM 1058 C C . ALA A 1 135 ? -6.773 -21.5 2.557 1 96.44 135 ALA A C 1
ATOM 1060 O O . ALA A 1 135 ? -5.945 -21.031 3.346 1 96.44 135 ALA A O 1
ATOM 1061 N N . TRP A 1 136 ? -6.562 -22.391 1.727 1 95.5 136 TRP A N 1
ATOM 1062 C CA . TRP A 1 136 ? -5.27 -23.062 1.749 1 95.5 136 TRP A CA 1
ATOM 1063 C C . TRP A 1 136 ? -4.176 -22.156 1.185 1 95.5 136 TRP A C 1
ATOM 1065 O O . TRP A 1 136 ? -2.988 -22.484 1.281 1 95.5 136 TRP A O 1
ATOM 1075 N N . LEU A 1 137 ? -4.41 -21 0.648 1 97.25 137 LEU A N 1
ATOM 1076 C CA . LEU A 1 137 ? -3.426 -20.031 0.191 1 97.25 137 LEU A CA 1
ATOM 1077 C C . LEU A 1 137 ? -3.318 -18.859 1.167 1 97.25 137 LEU A C 1
ATOM 1079 O O . LEU A 1 137 ? -2.336 -18.109 1.147 1 97.25 137 LEU A O 1
ATOM 1083 N N . GLN A 1 138 ? -4.355 -18.656 1.943 1 97.56 138 GLN A N 1
ATOM 1084 C CA . GLN A 1 138 ? -4.438 -17.469 2.791 1 97.56 138 GLN A CA 1
ATOM 1085 C C . GLN A 1 138 ? -3.299 -17.438 3.807 1 97.56 138 GLN A C 1
ATOM 1087 O O . GLN A 1 138 ? -2.762 -16.375 4.113 1 97.56 138 GLN A O 1
ATOM 1092 N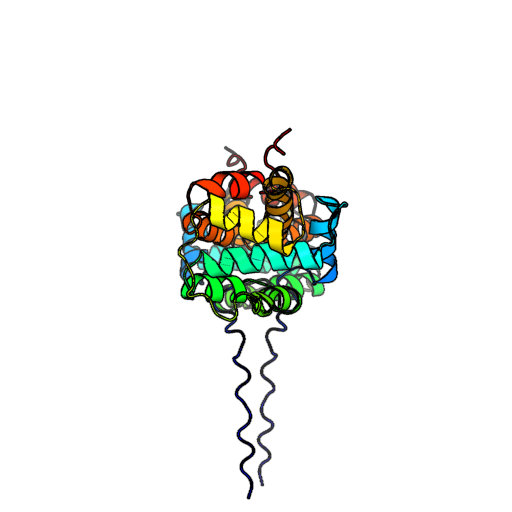 N . GLY A 1 139 ? -2.992 -18.609 4.312 1 94.94 139 GLY A N 1
ATOM 1093 C CA . GLY A 1 139 ? -1.887 -18.672 5.254 1 94.94 139 GLY A CA 1
ATOM 1094 C C . GLY A 1 139 ? -0.569 -18.219 4.66 1 94.94 139 GLY A C 1
ATOM 1095 O O . GLY A 1 139 ? 0.155 -17.438 5.277 1 94.94 139 GLY A O 1
ATOM 1096 N N . THR A 1 140 ? -0.257 -18.672 3.473 1 95.31 140 THR A N 1
ATOM 1097 C CA . THR A 1 140 ? 0.976 -18.297 2.795 1 95.31 140 THR A CA 1
ATOM 1098 C C . THR A 1 140 ? 0.964 -16.797 2.455 1 95.31 140 THR A C 1
ATOM 1100 O O . THR A 1 140 ? 1.973 -16.109 2.621 1 95.31 140 THR A O 1
ATOM 1103 N N . TRP A 1 141 ? -0.132 -16.344 2.045 1 96.75 141 TRP A N 1
ATOM 1104 C CA . TRP A 1 141 ? -0.288 -14.93 1.727 1 96.75 141 TRP A CA 1
ATOM 1105 C C . TRP A 1 141 ? -0.007 -14.062 2.949 1 96.75 141 TRP A C 1
ATOM 1107 O O . TRP A 1 141 ? 0.781 -13.109 2.879 1 96.75 141 TRP A O 1
ATOM 1117 N N . ALA A 1 142 ? -0.618 -14.398 4.055 1 94.44 142 ALA A N 1
ATOM 1118 C CA . ALA A 1 142 ? -0.471 -13.633 5.289 1 94.44 142 ALA A CA 1
ATOM 1119 C C . ALA A 1 142 ? 0.967 -13.68 5.797 1 94.44 142 ALA A C 1
ATOM 1121 O O . ALA A 1 142 ? 1.506 -12.672 6.254 1 94.44 142 ALA A O 1
ATOM 1122 N N . ALA A 1 143 ? 1.578 -14.773 5.66 1 93.38 143 ALA A N 1
ATOM 1123 C CA . ALA A 1 143 ? 2.941 -14.961 6.152 1 93.38 143 ALA A CA 1
ATOM 1124 C C . ALA A 1 143 ? 3.941 -14.172 5.312 1 93.38 143 ALA A C 1
ATOM 1126 O O . ALA A 1 143 ? 5.023 -13.828 5.789 1 93.38 143 ALA A O 1
ATOM 1127 N N . ALA A 1 144 ? 3.621 -13.914 4.102 1 94.5 144 ALA A N 1
ATOM 1128 C CA . ALA A 1 144 ? 4.531 -13.242 3.178 1 94.5 144 ALA A CA 1
ATOM 1129 C C . ALA A 1 144 ? 4.582 -11.742 3.449 1 94.5 144 ALA A C 1
ATOM 1131 O O . ALA A 1 144 ? 5.434 -11.031 2.904 1 94.5 144 ALA A O 1
ATOM 1132 N N . ARG A 1 145 ? 3.588 -11.289 4.211 1 86.44 145 ARG A N 1
ATOM 1133 C CA . ARG A 1 145 ? 3.572 -9.867 4.523 1 86.44 145 ARG A CA 1
ATOM 1134 C C . ARG A 1 145 ? 4.789 -9.477 5.352 1 86.44 145 ARG A C 1
ATOM 1136 O O . ARG A 1 145 ? 5.238 -10.242 6.207 1 86.44 145 ARG A O 1
ATOM 1143 N N . MET A 1 146 ? 6.062 -8.852 4.879 1 64.94 146 MET A N 1
ATOM 1144 C CA . MET A 1 146 ? 7.332 -8.508 5.52 1 64.94 146 MET A CA 1
ATOM 1145 C C . MET A 1 146 ? 7.262 -8.758 7.023 1 64.94 146 MET A C 1
ATOM 1147 O O . MET A 1 146 ? 8.195 -9.32 7.605 1 64.94 146 MET A O 1
ATOM 1151 N N . HIS A 1 147 ? 6.648 -7.867 7.84 1 52.06 147 HIS A N 1
ATOM 1152 C CA . HIS A 1 147 ? 6.914 -7.941 9.273 1 52.06 147 HIS A CA 1
ATOM 1153 C C . HIS A 1 147 ? 6.641 -9.344 9.812 1 52.06 147 HIS A C 1
ATOM 1155 O O . HIS A 1 147 ? 6.801 -9.594 11.008 1 52.06 147 HIS A O 1
ATOM 1161 N N . VAL A 1 148 ? 6 -10.18 8.953 1 41.12 148 VAL A N 1
ATOM 1162 C CA . VAL A 1 148 ? 5.734 -11.422 9.664 1 41.12 148 VAL A CA 1
ATOM 1163 C C . VAL A 1 148 ? 6.824 -12.445 9.336 1 41.12 148 VAL A C 1
ATOM 1165 O O . VAL A 1 148 ? 7.332 -12.477 8.211 1 41.12 148 VAL A O 1
ATOM 1168 N N . ASP A 1 149 ? 7.352 -13.273 10.305 1 39.03 149 ASP A N 1
ATOM 1169 C CA . ASP A 1 149 ? 8.375 -14.297 10.453 1 39.03 149 ASP A CA 1
ATOM 1170 C C . ASP A 1 149 ? 8.344 -15.273 9.273 1 39.03 149 ASP A C 1
ATOM 1172 O O . ASP A 1 149 ? 7.277 -15.742 8.883 1 39.03 149 ASP A O 1
ATOM 1176 N N . ARG A 1 150 ? 9.242 -15.227 8.312 1 41.78 150 ARG A N 1
ATOM 1177 C CA . ARG A 1 150 ? 9.516 -16.312 7.367 1 41.78 150 ARG A CA 1
ATOM 1178 C C . ARG A 1 150 ? 9.219 -17.672 7.988 1 41.78 150 ARG A C 1
ATOM 1180 O O . ARG A 1 150 ? 9.625 -17.938 9.117 1 41.78 150 ARG A O 1
ATOM 1187 N N . PRO A 1 151 ? 8.156 -18.406 7.297 1 34.41 151 PRO A N 1
ATOM 1188 C CA . PRO A 1 151 ? 8.039 -19.766 7.848 1 34.41 151 PRO A CA 1
ATOM 1189 C C . PRO A 1 151 ? 9.359 -20.531 7.801 1 34.41 151 PRO A C 1
ATOM 1191 O O . PRO A 1 151 ? 10.062 -20.5 6.785 1 34.41 151 PRO A O 1
ATOM 1194 N N . TYR A 1 152 ? 10.211 -20.469 8.789 1 31.03 152 TYR A N 1
ATOM 1195 C CA . TYR A 1 152 ? 11.227 -21.5 8.906 1 31.03 152 TYR A CA 1
ATOM 1196 C C . TYR A 1 152 ? 10.617 -22.891 8.711 1 31.03 152 TYR A C 1
ATOM 1198 O O . TYR A 1 152 ? 9.453 -23.109 9.039 1 31.03 152 TYR A O 1
ATOM 1206 N N . MET B 1 1 ? -11.281 11.242 -46.438 1 24.89 1 MET B N 1
ATOM 1207 C CA . MET B 1 1 ? -10.719 11.766 -45.188 1 24.89 1 MET B CA 1
ATOM 1208 C C . MET B 1 1 ? -10.75 10.711 -44.094 1 24.89 1 MET B C 1
ATOM 1210 O O . MET B 1 1 ? -11.805 10.156 -43.781 1 24.89 1 MET B O 1
ATOM 1214 N N . SER B 1 2 ? -9.703 9.906 -44 1 31.42 2 SER B N 1
ATOM 1215 C CA . SER B 1 2 ? -9.484 8.664 -43.281 1 31.42 2 SER B CA 1
ATOM 1216 C C . SER B 1 2 ? -9.523 8.898 -41.75 1 31.42 2 SER B C 1
ATOM 1218 O O . SER B 1 2 ? -8.695 9.641 -41.219 1 31.42 2 SER B O 1
ATOM 1220 N N . ILE B 1 3 ? -10.633 8.961 -41.188 1 31.36 3 ILE B N 1
ATOM 1221 C CA . ILE B 1 3 ? -10.875 9.211 -39.781 1 31.36 3 ILE B CA 1
ATOM 1222 C C . ILE B 1 3 ? -10.117 8.188 -38.938 1 31.36 3 ILE B C 1
ATOM 1224 O O . ILE B 1 3 ? -10.398 6.984 -39 1 31.36 3 ILE B O 1
ATOM 1228 N N . GLN B 1 4 ? -8.82 8.266 -38.875 1 26.61 4 GLN B N 1
ATOM 1229 C CA . GLN B 1 4 ? -8.031 7.402 -38 1 26.61 4 GLN B CA 1
ATOM 1230 C C . GLN B 1 4 ? -8.594 7.398 -36.594 1 26.61 4 GLN B C 1
ATOM 1232 O O . GLN B 1 4 ? -8.688 8.453 -35.938 1 26.61 4 GLN B O 1
ATOM 1237 N N . LYS B 1 5 ? -9.539 6.57 -36.312 1 30.12 5 LYS B N 1
ATOM 1238 C CA . LYS B 1 5 ? -10.148 6.336 -35 1 30.12 5 LYS B CA 1
ATOM 1239 C C . LYS B 1 5 ? -9.094 6.199 -33.906 1 30.12 5 LYS B C 1
ATOM 1241 O O . LYS B 1 5 ? -8.234 5.32 -34 1 30.12 5 LYS B O 1
ATOM 1246 N N . GLN B 1 6 ? -8.641 7.305 -33.344 1 26.56 6 GLN B N 1
ATOM 1247 C CA . GLN B 1 6 ? -7.73 7.312 -32.219 1 26.56 6 GLN B CA 1
ATOM 1248 C C . GLN B 1 6 ? -8.07 6.195 -31.219 1 26.56 6 GLN B C 1
ATOM 1250 O O . GLN B 1 6 ? -9.219 6.074 -30.781 1 26.56 6 GLN B O 1
ATOM 1255 N N . GLU B 1 7 ? -7.605 5.074 -31.375 1 29.38 7 GLU B N 1
ATOM 1256 C CA . GLU B 1 7 ? -7.715 3.963 -30.438 1 29.38 7 GLU B CA 1
ATOM 1257 C C . GLU B 1 7 ? -7.578 4.445 -29 1 29.38 7 GLU B C 1
ATOM 1259 O O . GLU B 1 7 ? -6.582 5.078 -28.641 1 29.38 7 GLU B O 1
ATOM 1264 N N . ARG B 1 8 ? -8.672 4.93 -28.359 1 29.17 8 ARG B N 1
ATOM 1265 C CA . ARG B 1 8 ? -8.789 5.285 -26.938 1 29.17 8 ARG B CA 1
ATOM 1266 C C . ARG B 1 8 ? -7.957 4.348 -26.078 1 29.17 8 ARG B C 1
ATOM 1268 O O . ARG B 1 8 ? -8.227 3.148 -26.016 1 29.17 8 ARG B O 1
ATOM 1275 N N . THR B 1 9 ? -6.68 4.547 -26.078 1 31.53 9 THR B N 1
ATOM 1276 C CA . THR B 1 9 ? -5.832 3.855 -25.109 1 31.53 9 THR B CA 1
ATOM 1277 C C . THR B 1 9 ? -6.527 3.758 -23.75 1 31.53 9 THR B C 1
ATOM 1279 O O . THR B 1 9 ? -7.039 4.754 -23.234 1 31.53 9 THR B O 1
ATOM 1282 N N . PRO B 1 10 ? -7.098 2.729 -23.375 1 30.92 10 PRO B N 1
ATOM 1283 C CA . PRO B 1 10 ? -7.84 2.6 -22.109 1 30.92 10 PRO B CA 1
ATOM 1284 C C . PRO B 1 10 ? -7.125 3.252 -20.938 1 30.92 10 PRO B C 1
ATOM 1286 O O . PRO B 1 10 ? -5.906 3.109 -20.797 1 30.92 10 PRO B O 1
ATOM 1289 N N . SER B 1 11 ? -7.43 4.484 -20.656 1 30.53 11 SER B N 1
ATOM 1290 C CA . SER B 1 11 ? -7.027 5.242 -19.469 1 30.53 11 SER B CA 1
ATOM 1291 C C . SER B 1 11 ? -6.883 4.336 -18.25 1 30.53 11 SER B C 1
ATOM 1293 O O . SER B 1 11 ? -7.699 3.436 -18.047 1 30.53 11 SER B O 1
ATOM 1295 N N . TRP B 1 12 ? -5.707 3.836 -17.984 1 35.38 12 TRP B N 1
ATOM 1296 C CA . TRP B 1 12 ? -5.543 3.234 -16.656 1 35.38 12 TRP B CA 1
ATOM 1297 C C . TRP B 1 12 ? -6.441 3.918 -15.633 1 35.38 12 TRP B C 1
ATOM 1299 O O . TRP B 1 12 ? -6.383 5.137 -15.461 1 35.38 12 TRP B O 1
ATOM 1309 N N . THR B 1 13 ? -7.703 3.715 -15.562 1 39 13 THR B N 1
ATOM 1310 C CA . THR B 1 13 ? -8.719 4.328 -14.711 1 39 13 THR B CA 1
ATOM 1311 C C . THR B 1 13 ? -8.242 4.395 -13.266 1 39 13 THR B C 1
ATOM 1313 O O . THR B 1 13 ? -7.715 3.416 -12.734 1 39 13 THR B O 1
ATOM 1316 N N . GLY B 1 14 ? -7.082 5.18 -12.906 1 39.94 14 GLY B N 1
ATOM 1317 C CA . GLY B 1 14 ? -6.828 5.551 -11.523 1 39.94 14 GLY B CA 1
ATOM 1318 C C . GLY B 1 14 ? -7.785 4.898 -10.539 1 39.94 14 GLY B C 1
ATOM 1319 O O . GLY B 1 14 ? -7.809 5.25 -9.359 1 39.94 14 GLY B O 1
ATOM 1320 N N . LEU B 1 15 ? -8.906 4.453 -10.922 1 42.88 15 LEU B N 1
ATOM 1321 C CA . LEU B 1 15 ? -9.984 4.016 -10.039 1 42.88 15 LEU B CA 1
ATOM 1322 C C . LEU B 1 15 ? -9.5 2.928 -9.086 1 42.88 15 LEU B C 1
ATOM 1324 O O . LEU B 1 15 ? -10.016 2.793 -7.977 1 42.88 15 LEU B O 1
ATOM 1328 N N . GLY B 1 16 ? -8.664 2.027 -9.516 1 45.59 16 GLY B N 1
ATOM 1329 C CA . GLY B 1 16 ? -8.484 0.842 -8.695 1 45.59 16 GLY B CA 1
ATOM 1330 C C . GLY B 1 16 ? -7.512 1.051 -7.551 1 45.59 16 GLY B C 1
ATOM 1331 O O . GLY B 1 16 ? -7.305 0.153 -6.73 1 45.59 16 GLY B O 1
ATOM 1332 N N . VAL B 1 17 ? -6.562 2.127 -7.758 1 49.75 17 VAL B N 1
ATOM 1333 C CA . VAL B 1 17 ? -5.516 2.24 -6.75 1 49.75 17 VAL B CA 1
ATOM 1334 C C . VAL B 1 17 ? -5.914 3.279 -5.703 1 49.75 17 VAL B C 1
ATOM 1336 O O . VAL B 1 17 ? -6.258 4.414 -6.047 1 49.75 17 VAL B O 1
ATOM 1339 N N . GLY B 1 18 ? -6.52 2.934 -4.641 1 59.59 18 GLY B N 1
ATOM 1340 C CA . GLY B 1 18 ? -6.754 3.6 -3.369 1 59.59 18 GLY B CA 1
ATOM 1341 C C . GLY B 1 18 ? -8.227 3.807 -3.066 1 59.59 18 GLY B C 1
ATOM 1342 O O . GLY B 1 18 ? -9.086 3.32 -3.799 1 59.59 18 GLY B O 1
ATOM 1343 N N . THR B 1 19 ? -8.492 4.23 -1.869 1 72.75 19 THR B N 1
ATOM 1344 C CA . THR B 1 19 ? -9.828 4.465 -1.341 1 72.75 19 THR B CA 1
ATOM 1345 C C . THR B 1 19 ? -10.406 5.77 -1.889 1 72.75 19 THR B C 1
ATOM 1347 O O . THR B 1 19 ? -9.656 6.68 -2.25 1 72.75 19 THR B O 1
ATOM 1350 N N . ASP B 1 20 ? -11.656 5.852 -2.104 1 83.94 20 ASP B N 1
ATOM 1351 C CA . ASP B 1 20 ? -12.32 7.09 -2.502 1 83.94 20 ASP B CA 1
ATOM 1352 C C . ASP B 1 20 ? -12.273 8.125 -1.381 1 83.94 20 ASP B C 1
ATOM 1354 O O . ASP B 1 20 ? -11.93 7.797 -0.243 1 83.94 20 ASP B O 1
ATOM 1358 N N . ARG B 1 21 ? -12.578 9.375 -1.784 1 91.06 21 ARG B N 1
ATOM 1359 C CA . ARG B 1 21 ? -12.5 10.5 -0.851 1 91.06 21 ARG B CA 1
ATOM 1360 C C . ARG B 1 21 ? -13.336 10.227 0.396 1 91.06 21 ARG B C 1
ATOM 1362 O O . ARG B 1 21 ? -12.883 10.484 1.517 1 91.06 21 ARG B O 1
ATOM 1369 N N . LYS B 1 22 ? -14.531 9.719 0.224 1 92.88 22 LYS B N 1
ATOM 1370 C CA . LYS B 1 22 ? -15.422 9.453 1.351 1 92.88 22 LYS B CA 1
ATOM 1371 C C . LYS B 1 22 ? -14.789 8.477 2.338 1 92.88 22 LYS B C 1
ATOM 1373 O O . LYS B 1 22 ? -14.773 8.734 3.543 1 92.88 22 LYS B O 1
ATOM 1378 N N . SER B 1 23 ? -14.289 7.398 1.863 1 91.06 23 SER B N 1
ATOM 1379 C CA . SER B 1 23 ? -13.664 6.395 2.719 1 91.06 23 SER B CA 1
ATOM 1380 C C . SER B 1 23 ? -12.438 6.961 3.428 1 91.06 23 SER B C 1
ATOM 1382 O O . SER B 1 23 ? -12.18 6.637 4.59 1 91.06 23 SER B O 1
ATOM 1384 N N . PHE B 1 24 ? -11.703 7.816 2.719 1 93.75 24 PHE B N 1
ATOM 1385 C CA . PHE B 1 24 ? -10.523 8.453 3.301 1 93.75 24 PHE B CA 1
ATOM 1386 C C . PHE B 1 24 ? -10.922 9.352 4.473 1 93.75 24 PHE B C 1
ATOM 1388 O O . PHE B 1 24 ? -10.359 9.242 5.562 1 93.75 24 PHE B O 1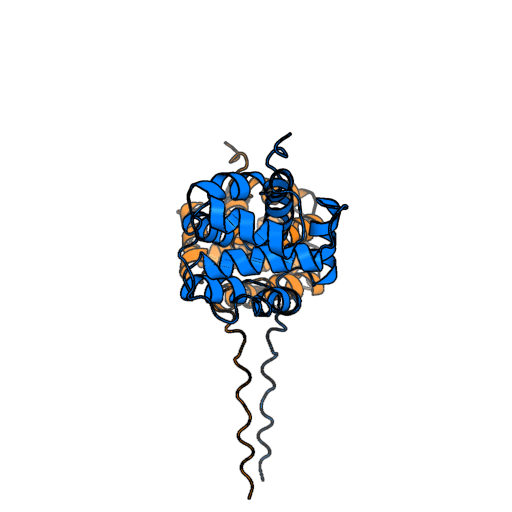
ATOM 1395 N N . LEU B 1 25 ? -11.906 10.133 4.254 1 96.75 25 LEU B N 1
ATOM 1396 C CA . LEU B 1 25 ? -12.359 11.07 5.277 1 96.75 25 LEU B CA 1
ATOM 1397 C C . LEU B 1 25 ? -13.039 10.336 6.426 1 96.75 25 LEU B C 1
ATOM 1399 O O . LEU B 1 25 ? -12.938 10.75 7.582 1 96.75 25 LEU B O 1
ATOM 1403 N N . ASP B 1 26 ? -13.711 9.242 6.137 1 95.25 26 ASP B N 1
ATOM 1404 C CA . ASP B 1 26 ? -14.297 8.422 7.188 1 95.25 26 ASP B CA 1
ATOM 1405 C C . ASP B 1 26 ? -13.219 7.848 8.102 1 95.25 26 ASP B C 1
ATOM 1407 O O . ASP B 1 26 ? -13.406 7.766 9.32 1 95.25 26 ASP B O 1
ATOM 1411 N N . ALA B 1 27 ? -12.133 7.484 7.5 1 93.44 27 ALA B N 1
ATOM 1412 C CA . ALA B 1 27 ? -11.023 6.957 8.289 1 93.44 27 ALA B CA 1
ATOM 1413 C C . ALA B 1 27 ? -10.477 8.016 9.242 1 93.44 27 ALA B C 1
ATOM 1415 O O . ALA B 1 27 ? -10.172 7.723 10.398 1 93.44 27 ALA B O 1
ATOM 1416 N N . ILE B 1 28 ? -10.344 9.203 8.766 1 96.5 28 ILE B N 1
ATOM 1417 C CA . ILE B 1 28 ? -9.875 10.297 9.609 1 96.5 28 ILE B CA 1
ATOM 1418 C C . ILE B 1 28 ? -10.898 10.578 10.711 1 96.5 28 ILE B C 1
ATOM 1420 O O . ILE B 1 28 ? -10.547 10.672 11.883 1 96.5 28 ILE B O 1
ATOM 1424 N N . SER B 1 29 ? -12.141 10.641 10.336 1 97.25 29 SER B N 1
ATOM 1425 C CA . SER B 1 29 ? -13.219 10.961 11.266 1 97.25 29 SER B CA 1
ATOM 1426 C C . SER B 1 29 ? -13.297 9.93 12.391 1 97.25 29 SER B C 1
ATOM 1428 O O . SER B 1 29 ? -13.602 10.273 13.531 1 97.25 29 SER B O 1
ATOM 1430 N N . SER B 1 30 ? -13.039 8.742 12.086 1 94.94 30 SER B N 1
ATOM 1431 C CA . SER B 1 30 ? -13.117 7.672 13.078 1 94.94 30 SER B CA 1
ATOM 1432 C C . SER B 1 30 ? -12.078 7.863 14.18 1 94.94 30 SER B C 1
ATOM 1434 O O . SER B 1 30 ? -12.281 7.414 15.312 1 94.94 30 SER B O 1
ATOM 1436 N N . GLN B 1 31 ? -11 8.578 13.891 1 93 31 GLN B N 1
ATOM 1437 C CA . GLN B 1 31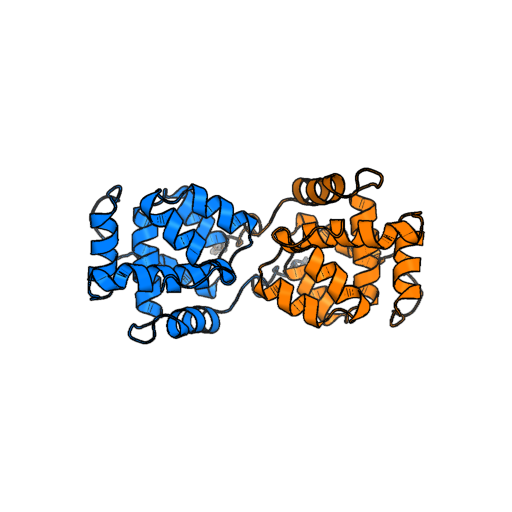 ? -9.914 8.773 14.844 1 93 31 GLN B CA 1
ATOM 1438 C C . GLN B 1 31 ? -10.055 10.109 15.578 1 93 31 GLN B C 1
ATOM 1440 O O . GLN B 1 31 ? -9.602 10.242 16.719 1 93 31 GLN B O 1
ATOM 1445 N N . ILE B 1 32 ? -10.57 11.016 14.93 1 95.06 32 ILE B N 1
ATOM 1446 C CA . ILE B 1 32 ? -10.672 12.352 15.492 1 95.06 32 ILE B CA 1
ATOM 1447 C C . ILE B 1 32 ? -12.086 12.891 15.305 1 95.06 32 ILE B C 1
ATOM 1449 O O . ILE B 1 32 ? -12.289 13.891 14.609 1 95.06 32 ILE B O 1
ATOM 1453 N N . PRO B 1 33 ? -13.047 12.289 16 1 94.06 33 PRO B N 1
ATOM 1454 C CA . PRO B 1 33 ? -14.453 12.625 15.781 1 94.06 33 PRO B CA 1
ATOM 1455 C C . PRO B 1 33 ? -14.789 14.07 16.141 1 94.06 33 PRO B C 1
ATOM 1457 O O . PRO B 1 33 ? -15.797 14.609 15.688 1 94.06 33 PRO B O 1
ATOM 1460 N N . ASP B 1 34 ? -13.969 14.742 16.875 1 95.12 34 ASP B N 1
ATOM 1461 C CA . ASP B 1 34 ? -14.273 16.094 17.344 1 95.12 34 ASP B CA 1
ATOM 1462 C C . ASP B 1 34 ? -13.914 17.125 16.281 1 95.12 34 ASP B C 1
ATOM 1464 O O . ASP B 1 34 ? -14.227 18.312 16.438 1 95.12 34 ASP B O 1
ATOM 1468 N N . TYR B 1 35 ? -13.312 16.734 15.227 1 96.25 35 TYR B N 1
ATOM 1469 C CA . TYR B 1 35 ? -12.883 17.641 14.172 1 96.25 35 TYR B CA 1
ATOM 1470 C C . TYR B 1 35 ? -13.461 17.219 12.82 1 96.25 35 TYR B C 1
ATOM 1472 O O . TYR B 1 35 ? -13.688 16.031 12.586 1 96.25 35 TYR B O 1
ATOM 1480 N N . GLU B 1 36 ? -13.758 18.219 12 1 96.44 36 GLU B N 1
ATOM 1481 C CA . GLU B 1 36 ? -14.148 17.906 10.625 1 96.44 36 GLU B CA 1
ATOM 1482 C C . GLU B 1 36 ? -12.992 17.281 9.852 1 96.44 36 GLU B C 1
ATOM 1484 O O . GLU B 1 36 ? -11.93 17.891 9.703 1 96.44 36 GLU B O 1
ATOM 1489 N N . ALA B 1 37 ? -13.297 16.141 9.336 1 97.38 37 ALA B N 1
ATOM 1490 C CA . ALA B 1 37 ? -12.234 15.359 8.703 1 97.38 37 ALA B CA 1
ATOM 1491 C C . ALA B 1 37 ? -11.625 16.109 7.527 1 97.38 37 ALA B C 1
ATOM 1493 O O . ALA B 1 37 ? -10.406 16.078 7.32 1 97.38 37 ALA B O 1
ATOM 1494 N N . ASP B 1 38 ? -12.414 16.797 6.73 1 94.62 38 ASP B N 1
ATOM 1495 C CA . ASP B 1 38 ? -11.922 17.531 5.574 1 94.62 38 ASP B CA 1
ATOM 1496 C C . ASP B 1 38 ? -10.977 18.656 6 1 94.62 38 ASP B C 1
ATOM 1498 O O . ASP B 1 38 ? -9.922 18.859 5.387 1 94.62 38 ASP B O 1
ATOM 1502 N N . LYS B 1 39 ? -11.312 19.328 6.988 1 94.06 39 LYS B N 1
ATOM 1503 C CA . LYS B 1 39 ? -10.484 20.422 7.484 1 94.06 39 LYS B CA 1
ATOM 1504 C C . LYS B 1 39 ? -9.195 19.906 8.109 1 94.06 39 LYS B C 1
ATOM 1506 O O . LYS B 1 39 ? -8.141 20.531 7.965 1 94.06 39 LYS B O 1
ATOM 1511 N N . ALA B 1 40 ? -9.375 18.781 8.875 1 96.56 40 ALA B N 1
ATOM 1512 C CA . ALA B 1 40 ? -8.188 18.172 9.469 1 96.56 40 ALA B CA 1
ATOM 1513 C C . ALA B 1 40 ? -7.191 17.75 8.391 1 96.56 40 ALA B C 1
ATOM 1515 O O . ALA B 1 40 ? -5.992 18.031 8.5 1 96.56 40 ALA B O 1
ATOM 1516 N N . ALA B 1 41 ? -7.699 17.078 7.371 1 96.12 41 ALA B N 1
ATOM 1517 C CA . ALA B 1 41 ? -6.848 16.672 6.258 1 96.12 41 ALA B CA 1
ATOM 1518 C C . ALA B 1 41 ? -6.184 17.875 5.602 1 96.12 41 ALA B C 1
ATOM 1520 O O . ALA B 1 41 ? -4.977 17.875 5.352 1 96.12 41 ALA B O 1
ATOM 1521 N N . GLU B 1 42 ? -6.922 18.859 5.336 1 93.62 42 GLU B N 1
ATOM 1522 C CA . GLU B 1 42 ? -6.402 20.062 4.707 1 93.62 42 GLU B CA 1
ATOM 1523 C C . GLU B 1 42 ? -5.309 20.703 5.555 1 93.62 42 GLU B C 1
ATOM 1525 O O . GLU B 1 42 ? -4.254 21.078 5.043 1 93.62 42 GLU B O 1
ATOM 1530 N N . ALA B 1 43 ? -5.582 20.875 6.805 1 94 43 ALA B N 1
ATOM 1531 C CA . ALA B 1 43 ? -4.621 21.484 7.723 1 94 43 ALA B CA 1
ATOM 1532 C C . ALA B 1 43 ? -3.293 20.734 7.707 1 94 43 ALA B C 1
ATOM 1534 O O . ALA B 1 43 ? -2.229 21.359 7.59 1 94 43 ALA B O 1
ATOM 1535 N N . VAL B 1 44 ? -3.348 19.438 7.824 1 96.19 44 VAL B N 1
ATOM 1536 C CA . VAL B 1 44 ? -2.143 18.609 7.887 1 96.19 44 VAL B CA 1
ATOM 1537 C C . VAL B 1 44 ? -1.432 18.625 6.535 1 96.19 44 VAL B C 1
ATOM 1539 O O . VAL B 1 44 ? -0.209 18.781 6.473 1 96.19 44 VAL B O 1
ATOM 1542 N N . PHE B 1 45 ? -2.23 18.531 5.449 1 94.12 45 PHE B N 1
ATOM 1543 C CA . PHE B 1 45 ? -1.633 18.562 4.117 1 94.12 45 PHE B CA 1
ATOM 1544 C C . PHE B 1 45 ? -0.968 19.906 3.854 1 94.12 45 PHE B C 1
ATOM 1546 O O . PHE B 1 4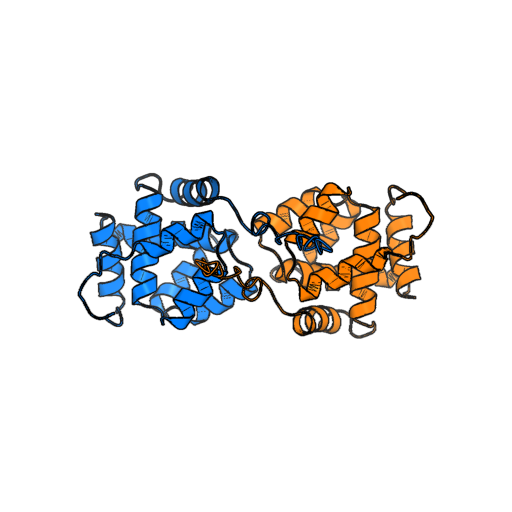5 ? 0.12 19.969 3.277 1 94.12 45 PHE B O 1
ATOM 1553 N N . CYS B 1 46 ? -1.54 20.906 4.266 1 91.62 46 CYS B N 1
ATOM 1554 C CA . CYS B 1 46 ? -0.955 22.234 4.102 1 91.62 46 CYS B CA 1
ATOM 1555 C C . CYS B 1 46 ? 0.363 22.344 4.859 1 91.62 46 CYS B C 1
ATOM 1557 O O . CYS B 1 46 ? 1.372 22.781 4.301 1 91.62 46 CYS B O 1
ATOM 1559 N N . ALA B 1 47 ? 0.321 21.969 6.094 1 93.06 47 ALA B N 1
ATOM 1560 C CA . ALA B 1 47 ? 1.536 22.031 6.902 1 93.06 47 ALA B CA 1
ATOM 1561 C C . ALA B 1 47 ? 2.637 21.156 6.316 1 93.06 47 ALA B C 1
ATOM 1563 O O . ALA B 1 47 ? 3.799 21.562 6.254 1 93.06 47 ALA B O 1
ATOM 1564 N N . LEU B 1 48 ? 2.287 19.984 5.844 1 93.38 48 LEU B N 1
ATOM 1565 C CA . LEU B 1 48 ? 3.26 19.094 5.207 1 93.38 48 LEU B CA 1
ATOM 1566 C C . LEU B 1 48 ? 3.822 19.734 3.939 1 93.38 48 LEU B C 1
ATOM 1568 O O . LEU B 1 48 ? 5.023 19.641 3.672 1 93.38 48 LEU B O 1
ATOM 1572 N N . SER B 1 49 ? 3.002 20.328 3.209 1 90.88 49 SER B N 1
ATOM 1573 C CA . SER B 1 49 ? 3.428 20.953 1.958 1 90.88 49 SER B CA 1
ATOM 1574 C C . SER B 1 49 ? 4.422 22.078 2.211 1 90.88 49 SER B C 1
ATOM 1576 O O . SER B 1 49 ? 5.297 22.344 1.385 1 90.88 49 SER B O 1
ATOM 1578 N N . GLU B 1 50 ? 4.281 22.703 3.336 1 89.06 50 GLU B N 1
ATOM 1579 C CA . GLU B 1 50 ? 5.207 23.766 3.705 1 89.06 50 GLU B CA 1
ATOM 1580 C C . GLU B 1 50 ? 6.531 23.203 4.211 1 89.06 50 GLU B C 1
ATOM 1582 O O . GLU B 1 50 ? 7.578 23.828 4.062 1 89.06 50 GLU B O 1
ATOM 1587 N N . ARG B 1 51 ? 6.426 22.078 4.762 1 90.31 51 ARG B N 1
ATOM 1588 C CA . ARG B 1 51 ? 7.613 21.5 5.387 1 90.31 51 ARG B CA 1
ATOM 1589 C C . ARG B 1 51 ? 8.422 20.688 4.383 1 90.31 51 ARG B C 1
ATOM 1591 O O . ARG B 1 51 ? 9.648 20.656 4.438 1 90.31 51 ARG B O 1
ATOM 1598 N N . LEU B 1 52 ? 7.781 19.969 3.549 1 91.56 52 LEU B N 1
ATOM 1599 C CA . LEU B 1 52 ? 8.438 19.094 2.588 1 91.56 52 LEU B CA 1
ATOM 1600 C C . LEU B 1 52 ? 8.898 19.875 1.363 1 91.56 52 LEU B C 1
ATOM 1602 O O . LEU B 1 52 ? 8.375 20.953 1.075 1 91.56 52 LEU B O 1
ATOM 1606 N N . SER B 1 53 ? 9.914 19.344 0.76 1 89.31 53 SER B N 1
ATOM 1607 C CA . SER B 1 53 ? 10.297 19.938 -0.519 1 89.31 53 SER B CA 1
ATOM 1608 C C . SER B 1 53 ? 9.172 19.828 -1.538 1 89.31 53 SER B C 1
ATOM 1610 O O . SER B 1 53 ? 8.328 18.938 -1.445 1 89.31 53 SER B O 1
ATOM 1612 N N . GLY B 1 54 ? 9.219 20.719 -2.525 1 87.31 54 GLY B N 1
ATOM 1613 C CA . GLY B 1 54 ? 8.234 20.703 -3.592 1 87.31 54 GLY B CA 1
ATOM 1614 C C . GLY B 1 54 ? 8.203 19.391 -4.352 1 87.31 54 GLY B C 1
ATOM 1615 O O . GLY B 1 54 ? 7.137 18.906 -4.723 1 87.31 54 GLY B O 1
ATOM 1616 N N . SER B 1 55 ? 9.359 18.844 -4.566 1 89.81 55 SER B N 1
ATOM 1617 C CA . SER B 1 55 ? 9.453 17.578 -5.273 1 89.81 55 SER B CA 1
ATOM 1618 C C . SER B 1 55 ? 8.75 16.469 -4.512 1 89.81 55 SER B C 1
ATOM 1620 O O . SER B 1 55 ? 8.062 15.633 -5.109 1 89.81 55 SER B O 1
ATOM 1622 N N . TRP B 1 56 ? 8.828 16.453 -3.227 1 90.38 56 TRP B N 1
ATOM 1623 C CA . TRP B 1 56 ? 8.203 15.398 -2.43 1 90.38 56 TRP B CA 1
ATOM 1624 C C . TRP B 1 56 ? 6.699 15.625 -2.309 1 90.38 56 TRP B C 1
ATOM 1626 O O . TRP B 1 56 ? 5.922 14.672 -2.266 1 90.38 56 TRP B O 1
ATOM 1636 N N . VAL B 1 57 ? 6.309 16.875 -2.285 1 89.12 57 VAL B N 1
ATOM 1637 C CA . VAL B 1 57 ? 4.879 17.172 -2.297 1 89.12 57 VAL B CA 1
ATOM 1638 C C . VAL B 1 57 ? 4.258 16.672 -3.602 1 89.12 57 VAL B C 1
ATOM 1640 O O . VAL B 1 57 ? 3.209 16.016 -3.592 1 89.12 57 VAL B O 1
ATOM 1643 N N . ALA B 1 58 ? 4.891 16.984 -4.699 1 88.31 58 ALA B N 1
ATOM 1644 C CA . ALA B 1 58 ? 4.438 16.5 -6.004 1 88.31 58 ALA B CA 1
ATOM 1645 C C . ALA B 1 58 ? 4.398 14.984 -6.055 1 88.31 58 ALA B C 1
ATOM 1647 O O . ALA B 1 58 ? 3.439 14.391 -6.555 1 88.31 58 ALA B O 1
ATOM 1648 N N . HIS B 1 59 ? 5.5 14.383 -5.492 1 87.69 59 HIS B N 1
ATOM 1649 C CA . HIS B 1 59 ? 5.59 12.93 -5.449 1 87.69 59 HIS B CA 1
ATOM 1650 C C . HIS B 1 59 ? 4.445 12.328 -4.641 1 87.69 59 HIS B C 1
ATOM 1652 O O . HIS B 1 59 ? 3.773 11.398 -5.098 1 87.69 59 HIS B O 1
ATOM 1658 N N . LEU B 1 60 ? 4.164 12.875 -3.494 1 88.31 60 LEU B N 1
ATOM 1659 C CA . LEU B 1 60 ? 3.08 12.391 -2.646 1 88.31 60 LEU B CA 1
ATOM 1660 C C . LEU B 1 60 ? 1.733 12.539 -3.346 1 88.31 60 LEU B C 1
ATOM 1662 O O . LEU B 1 60 ? 0.897 11.641 -3.291 1 88.31 60 LEU B O 1
ATOM 1666 N N . ARG B 1 61 ? 1.547 13.602 -3.984 1 88.69 61 ARG B N 1
ATOM 1667 C CA . ARG B 1 61 ? 0.305 13.852 -4.711 1 88.69 61 ARG B CA 1
ATOM 1668 C C . ARG B 1 61 ? 0.055 12.766 -5.754 1 88.69 61 ARG B C 1
ATOM 1670 O O . ARG B 1 61 ? -1.077 12.312 -5.926 1 88.69 61 ARG B O 1
ATOM 1677 N N . GLU B 1 62 ? 1.066 12.352 -6.395 1 85.5 62 GLU B N 1
ATOM 1678 C CA . GLU B 1 62 ? 0.958 11.352 -7.449 1 85.5 62 GLU B CA 1
ATOM 1679 C C . GLU B 1 62 ? 0.574 9.984 -6.879 1 85.5 62 GLU B C 1
ATOM 1681 O O . GLU B 1 62 ? 0.035 9.141 -7.594 1 85.5 62 GLU B O 1
ATOM 1686 N N . GLN B 1 63 ? 0.873 9.781 -5.555 1 84.38 63 GLN B N 1
ATOM 1687 C CA . GLN B 1 63 ? 0.599 8.492 -4.926 1 84.38 63 GLN B CA 1
ATOM 1688 C C . GLN B 1 63 ? -0.839 8.43 -4.418 1 84.38 63 GLN B C 1
ATOM 1690 O O . GLN B 1 63 ? -1.327 7.352 -4.066 1 84.38 63 GLN B O 1
ATOM 1695 N N . LEU B 1 64 ? -1.489 9.492 -4.457 1 86 64 LEU B N 1
ATOM 1696 C CA . LEU B 1 64 ? -2.842 9.539 -3.912 1 86 64 LEU B CA 1
ATOM 1697 C C . LEU B 1 64 ? -3.879 9.359 -5.012 1 86 64 LEU B C 1
ATOM 1699 O O . LEU B 1 64 ? -3.625 9.688 -6.176 1 86 64 LEU B O 1
ATOM 1703 N N . SER B 1 65 ? -5.035 8.719 -4.633 1 82.75 65 SER B N 1
ATOM 1704 C CA . SER B 1 65 ? -6.145 8.648 -5.582 1 82.75 65 SER B CA 1
ATOM 1705 C C . SER B 1 65 ? -6.578 10.039 -6.035 1 82.75 65 SER B C 1
ATOM 1707 O O . SER B 1 65 ? -6.406 11.016 -5.301 1 82.75 65 SER B O 1
ATOM 1709 N N . PRO B 1 66 ? -7.168 10.172 -7.207 1 81.88 66 PRO B N 1
ATOM 1710 C CA . PRO B 1 66 ? -7.586 11.477 -7.707 1 81.88 66 PRO B CA 1
ATOM 1711 C C . PRO B 1 66 ? -8.523 12.211 -6.75 1 81.88 66 PRO B C 1
ATOM 1713 O O . PRO B 1 66 ? -8.422 13.43 -6.586 1 81.88 66 PRO B O 1
ATOM 1716 N N . ASP B 1 67 ? -9.391 11.461 -6.133 1 81.94 67 ASP B N 1
ATOM 1717 C CA . ASP B 1 67 ? -10.367 12.062 -5.238 1 81.94 67 ASP B CA 1
ATOM 1718 C C . ASP B 1 67 ? -9.703 12.617 -3.98 1 81.94 67 ASP B C 1
ATOM 1720 O O . ASP B 1 67 ? -10.094 13.664 -3.469 1 81.94 67 ASP B O 1
ATOM 1724 N N . VAL B 1 68 ? -8.648 11.969 -3.541 1 86.62 68 VAL B N 1
ATOM 1725 C CA . VAL B 1 68 ? -7.957 12.367 -2.316 1 86.62 68 VAL B CA 1
ATOM 1726 C C . VAL B 1 68 ? -6.949 13.469 -2.623 1 86.62 68 VAL B C 1
ATOM 1728 O O . VAL B 1 68 ? -6.699 14.336 -1.784 1 86.62 68 VAL B O 1
ATOM 1731 N N . ARG B 1 69 ? -6.414 13.469 -3.838 1 87.69 69 ARG B N 1
ATOM 1732 C CA . ARG B 1 69 ? -5.406 14.438 -4.258 1 87.69 69 ARG B CA 1
ATOM 1733 C C . ARG B 1 69 ? -5.938 15.859 -4.156 1 87.69 69 ARG B C 1
ATOM 1735 O O . ARG B 1 69 ? -5.176 16.797 -3.912 1 87.69 69 ARG B O 1
ATOM 1742 N N . GLU B 1 70 ? -7.207 15.969 -4.387 1 86.12 70 GLU B N 1
ATOM 1743 C CA . GLU B 1 70 ? -7.828 17.297 -4.355 1 86.12 70 GLU B CA 1
ATOM 1744 C C . GLU B 1 70 ? -7.68 17.938 -2.98 1 86.12 70 GLU B C 1
ATOM 1746 O O . GLU B 1 70 ? -7.668 19.172 -2.865 1 86.12 70 GLU B O 1
ATOM 1751 N N . LEU B 1 71 ? -7.5 17.172 -1.972 1 86.06 71 LEU B N 1
ATOM 1752 C CA . LEU B 1 71 ? -7.363 17.688 -0.611 1 86.06 71 LEU B CA 1
ATOM 1753 C C . LEU B 1 71 ? -6.012 18.359 -0.415 1 86.06 71 LEU B C 1
ATOM 1755 O O . LEU B 1 71 ? -5.824 19.125 0.535 1 86.06 71 LEU B O 1
ATOM 1759 N N . LEU B 1 72 ? -5.047 18.078 -1.276 1 83.56 72 LEU B N 1
ATOM 1760 C CA . LEU B 1 72 ? -3.711 18.656 -1.185 1 83.56 72 LEU B CA 1
ATOM 1761 C C . LEU B 1 72 ? -3.684 20.062 -1.797 1 83.56 72 LEU B C 1
ATOM 1763 O O . LEU B 1 72 ? -2.787 20.844 -1.503 1 83.56 72 LEU B O 1
ATOM 1767 N N . ARG B 1 73 ? -4.57 20.469 -2.744 1 73.75 73 ARG B N 1
ATOM 1768 C CA . ARG B 1 73 ? -4.582 21.734 -3.461 1 73.75 73 ARG B CA 1
ATOM 1769 C C . ARG B 1 73 ? -4.805 22.906 -2.504 1 73.75 73 ARG B C 1
ATOM 1771 O O . ARG B 1 73 ? -4.438 24.031 -2.807 1 73.75 73 ARG B O 1
ATOM 1778 N N . GLY B 1 74 ? -5.461 22.719 -1.559 1 59.22 74 GLY B N 1
ATOM 1779 C CA . GLY B 1 74 ? -6.051 23.781 -0.762 1 59.22 74 GLY B CA 1
ATOM 1780 C C . GLY B 1 74 ? -5.027 24.562 0.031 1 59.22 74 GLY B C 1
ATOM 1781 O O . GLY B 1 74 ? -5.379 25.484 0.766 1 59.22 74 GLY B O 1
ATOM 1782 N N . CYS B 1 75 ? -3.682 24.078 0.144 1 65.44 75 CYS B N 1
ATOM 1783 C CA . CYS B 1 75 ? -2.984 24.891 1.134 1 65.44 75 CYS B CA 1
ATOM 1784 C C . CYS B 1 75 ? -2.812 26.312 0.641 1 65.44 75 CYS B C 1
ATOM 1786 O O . CYS B 1 75 ? -1.899 26.609 -0.134 1 65.44 75 CYS B O 1
ATOM 1788 N N . HIS B 1 76 ? -3.744 26.891 -0.135 1 56.75 76 HIS B N 1
ATOM 1789 C CA . HIS B 1 76 ? -3.697 28.297 -0.543 1 56.75 76 HIS B CA 1
ATOM 1790 C C . HIS B 1 76 ? -3.469 29.203 0.655 1 56.75 76 HIS B C 1
ATOM 1792 O O . HIS B 1 76 ? -3.016 30.344 0.495 1 56.75 76 HIS B O 1
ATOM 1798 N N . ARG B 1 77 ? -3.967 28.844 1.616 1 52.97 77 ARG B N 1
ATOM 1799 C CA . ARG B 1 77 ? -3.961 29.875 2.65 1 52.97 77 ARG B CA 1
ATOM 1800 C C . ARG B 1 77 ? -2.543 30.359 2.936 1 52.97 77 ARG B C 1
ATOM 1802 O O . ARG B 1 77 ? -2.346 31.297 3.703 1 52.97 77 ARG B O 1
ATOM 1809 N N . HIS B 1 78 ? -1.572 29.484 2.51 1 51.88 78 HIS B N 1
ATOM 1810 C CA . HIS B 1 78 ? -0.306 30.125 2.846 1 51.88 78 HIS B CA 1
ATOM 1811 C C . HIS B 1 78 ? 0.034 31.219 1.85 1 51.88 78 HIS B C 1
ATOM 1813 O O . HIS B 1 78 ? 0.93 31.062 1.018 1 51.88 78 HIS B O 1
ATOM 1819 N N . ARG B 1 79 ? -0.861 31.766 1.194 1 45.62 79 ARG B N 1
ATOM 1820 C CA . ARG B 1 79 ? -0.854 32.656 0.033 1 45.62 79 ARG B CA 1
ATOM 1821 C C . ARG B 1 79 ? 0.284 33.656 0.122 1 45.62 79 ARG B C 1
ATOM 1823 O O . ARG B 1 79 ? 0.642 34.281 -0.876 1 45.62 79 ARG B O 1
ATOM 1830 N N . GLY B 1 80 ? 0.952 33.906 1.107 1 46.91 80 GLY B N 1
ATOM 1831 C CA . GLY B 1 80 ? 1.956 34.938 0.917 1 46.91 80 GLY B CA 1
ATOM 1832 C C . GLY B 1 80 ? 3.254 34.656 1.649 1 46.91 80 GLY B C 1
ATOM 1833 O O . GLY B 1 80 ? 4.211 35.438 1.553 1 46.91 80 GLY B O 1
ATOM 1834 N N . GLU B 1 81 ? 3.285 33.781 2.557 1 50.34 81 GLU B N 1
ATOM 1835 C CA . GLU B 1 81 ? 4.566 33.688 3.248 1 50.34 81 GLU B CA 1
ATOM 1836 C C . GLU B 1 81 ? 5.434 32.594 2.674 1 50.34 81 GLU B C 1
ATOM 1838 O O . GLU B 1 81 ? 4.918 31.609 2.119 1 50.34 81 GLU B O 1
ATOM 1843 N N . ALA B 1 82 ? 6.613 32.906 2.182 1 51.72 82 ALA B N 1
ATOM 1844 C CA . ALA B 1 82 ? 7.648 32 1.712 1 51.72 82 ALA B CA 1
ATOM 1845 C C . ALA B 1 82 ? 7.613 30.688 2.498 1 51.72 82 ALA B C 1
ATOM 1847 O O . ALA B 1 82 ? 7.336 30.688 3.699 1 51.72 82 ALA B O 1
ATOM 1848 N N . PRO B 1 83 ? 7.445 29.531 1.794 1 55.41 83 PRO B N 1
ATOM 1849 C CA . PRO B 1 83 ? 7.578 28.312 2.596 1 55.41 83 PRO B CA 1
ATOM 1850 C C . PRO B 1 83 ? 8.672 28.438 3.66 1 55.41 83 PRO B C 1
ATOM 1852 O O . PRO B 1 83 ? 9.773 28.906 3.373 1 55.41 83 PRO B O 1
ATOM 1855 N N . ALA B 1 84 ? 8.305 28.703 4.906 1 58.88 84 ALA B N 1
ATOM 1856 C CA . ALA B 1 84 ? 9.258 28.75 6.016 1 58.88 84 ALA B CA 1
ATOM 1857 C C . ALA B 1 84 ? 9.609 27.344 6.488 1 58.88 84 ALA B C 1
ATOM 1859 O O . ALA B 1 84 ? 8.797 26.422 6.359 1 58.88 84 ALA B O 1
ATOM 1860 N N . LYS B 1 85 ? 10.836 26.859 6.109 1 69.38 85 LYS B N 1
ATOM 1861 C CA . LYS B 1 85 ? 11.18 25.641 6.844 1 69.38 85 LYS B CA 1
ATOM 1862 C C . LYS B 1 85 ? 10.578 25.656 8.242 1 69.38 85 LYS B C 1
ATOM 1864 O O . LYS B 1 85 ? 11.078 26.359 9.133 1 69.38 85 LYS B O 1
ATOM 1869 N N . LEU B 1 86 ? 9.391 25.047 8.211 1 86.75 86 LEU B N 1
ATOM 1870 C CA . LEU B 1 86 ? 8.703 25.031 9.492 1 86.75 86 LEU B CA 1
ATOM 1871 C C . LEU B 1 86 ? 9.469 24.203 10.516 1 86.75 86 LEU B C 1
ATOM 1873 O O . LEU B 1 86 ? 9.828 23.047 10.242 1 86.75 86 LEU B O 1
ATOM 1877 N N . ASP B 1 87 ? 9.844 24.859 11.625 1 92 87 ASP B N 1
ATOM 1878 C CA . ASP B 1 87 ? 10.258 24.016 12.742 1 92 87 ASP B CA 1
ATOM 1879 C C . ASP B 1 87 ? 9.055 23.375 13.43 1 92 87 ASP B C 1
ATOM 1881 O O . ASP B 1 87 ? 7.918 23.562 12.992 1 92 87 ASP B O 1
ATOM 1885 N N . ARG B 1 88 ? 9.312 22.625 14.438 1 94.5 88 ARG B N 1
ATOM 1886 C CA . ARG B 1 88 ? 8.273 21.828 15.094 1 94.5 88 ARG B CA 1
ATOM 1887 C C . ARG B 1 88 ? 7.148 22.734 15.609 1 94.5 88 ARG B C 1
ATOM 1889 O O . ARG B 1 88 ? 5.977 22.484 15.32 1 94.5 88 ARG B O 1
ATOM 1896 N N . ASP B 1 89 ? 7.527 23.734 16.328 1 93.38 89 ASP B N 1
ATOM 1897 C CA . ASP B 1 89 ? 6.527 24.609 16.938 1 93.38 89 ASP B CA 1
ATOM 1898 C C . ASP B 1 89 ? 5.691 25.312 15.883 1 93.38 89 ASP B C 1
ATOM 1900 O O . ASP B 1 89 ? 4.465 25.391 16 1 93.38 89 ASP B O 1
ATOM 1904 N N . ASP B 1 90 ? 6.332 25.797 14.852 1 91.38 90 ASP B N 1
ATOM 1905 C CA . ASP B 1 90 ? 5.617 26.469 13.773 1 91.38 90 ASP B CA 1
ATOM 1906 C C . ASP B 1 90 ? 4.684 25.516 13.047 1 91.38 90 ASP B C 1
ATOM 1908 O O . ASP B 1 90 ? 3.578 25.891 12.648 1 91.38 90 ASP B O 1
ATOM 1912 N N . PHE B 1 91 ? 5.137 24.312 12.891 1 94.62 91 PHE B N 1
ATOM 1913 C CA . PHE B 1 91 ? 4.324 23.297 12.227 1 94.62 91 PHE B CA 1
ATOM 1914 C C . PHE B 1 91 ? 3.059 23.016 13.031 1 94.62 91 PHE B C 1
ATOM 1916 O O . PHE B 1 91 ? 1.951 23.062 12.492 1 94.62 91 PHE B O 1
ATOM 1923 N N . TYR B 1 92 ? 3.242 22.797 14.297 1 95.06 92 TYR B N 1
ATOM 1924 C CA . TYR B 1 92 ? 2.117 22.484 15.172 1 95.06 92 TYR B CA 1
ATOM 1925 C C . TYR B 1 92 ? 1.159 23.656 15.273 1 95.06 92 TYR B C 1
ATOM 1927 O O . TYR B 1 92 ? -0.061 23.484 15.25 1 95.06 92 TYR B O 1
ATOM 1935 N N . LEU B 1 93 ? 1.729 24.812 15.359 1 92.62 93 LEU B N 1
ATOM 1936 C CA . LEU B 1 93 ? 0.904 26 15.445 1 92.62 93 LEU B CA 1
ATOM 1937 C C . LEU B 1 93 ? 0.097 26.203 14.164 1 92.62 93 LEU B C 1
ATOM 1939 O O . LEU B 1 93 ? -1.072 26.594 14.219 1 92.62 93 LEU B O 1
ATOM 1943 N N . MET B 1 94 ? 0.712 25.953 13.055 1 91.81 94 MET B N 1
ATOM 1944 C CA . MET B 1 94 ? 0.006 26.078 11.781 1 91.81 94 MET B CA 1
ATOM 1945 C C . MET B 1 94 ? -1.197 25.141 11.734 1 91.81 94 MET B C 1
ATOM 1947 O O . MET B 1 94 ? -2.291 25.547 11.336 1 91.81 94 MET B O 1
ATOM 1951 N N . VAL B 1 95 ? -0.989 23.906 12.102 1 95.31 95 VAL B N 1
ATOM 1952 C CA . VAL B 1 95 ? -2.07 22.922 12.102 1 95.31 95 VAL B CA 1
ATOM 1953 C C . VAL B 1 95 ? -3.152 23.344 13.094 1 95.31 95 VAL B C 1
ATOM 1955 O O . VAL B 1 95 ? -4.34 23.328 12.766 1 95.31 95 VAL B O 1
ATOM 1958 N N . ALA B 1 96 ? -2.713 23.75 14.258 1 95.69 96 ALA B N 1
ATOM 1959 C CA . ALA B 1 96 ? -3.654 24.156 15.305 1 95.69 96 ALA B CA 1
ATOM 1960 C C . ALA B 1 96 ? -4.504 25.344 14.852 1 95.69 96 ALA B C 1
ATOM 1962 O O . ALA B 1 96 ? -5.73 25.312 14.992 1 95.69 96 ALA B O 1
ATOM 1963 N N . ASN B 1 97 ? -3.867 26.312 14.289 1 92.56 97 ASN B N 1
ATOM 1964 C CA . ASN B 1 97 ? -4.559 27.516 13.836 1 92.56 97 ASN B CA 1
ATOM 1965 C C . ASN B 1 97 ? -5.523 27.219 12.695 1 92.56 97 ASN B C 1
ATOM 1967 O O . ASN B 1 97 ? -6.648 27.719 12.68 1 92.56 97 ASN B O 1
ATOM 1971 N N . HIS B 1 98 ? -5.062 26.406 11.805 1 91 98 HIS B N 1
ATOM 1972 C CA . HIS B 1 98 ? -5.879 26.047 10.641 1 91 98 HIS B CA 1
ATOM 1973 C C . HIS B 1 98 ? -7.145 25.312 11.062 1 91 98 HIS B C 1
ATOM 1975 O O . HIS B 1 98 ? -8.211 25.516 10.477 1 91 98 HIS B O 1
ATOM 1981 N N . LEU B 1 99 ? -7.004 24.5 12.023 1 94.06 99 LEU B N 1
ATOM 1982 C CA . LEU B 1 99 ? -8.102 23.641 12.438 1 94.06 99 LEU B CA 1
ATOM 1983 C C . LEU B 1 99 ? -8.844 24.234 13.625 1 94.06 99 LEU B C 1
ATOM 1985 O O . LEU B 1 99 ? -9.867 23.688 14.062 1 94.06 99 LEU B O 1
ATOM 1989 N N . ASN B 1 100 ? -8.352 25.391 14.086 1 93.06 100 ASN B N 1
ATOM 1990 C CA . ASN B 1 100 ? -8.859 25.938 15.344 1 93.06 100 ASN B CA 1
ATOM 1991 C C . ASN B 1 100 ? -8.875 24.891 16.453 1 93.06 100 ASN B C 1
ATOM 1993 O O . ASN B 1 100 ? -9.898 24.688 17.109 1 93.06 100 ASN B O 1
ATOM 1997 N N . ALA B 1 101 ? -7.816 24.203 16.547 1 94.81 101 ALA B N 1
ATOM 1998 C CA . ALA B 1 101 ? -7.629 23.156 17.547 1 94.81 101 ALA B CA 1
ATOM 1999 C C . ALA B 1 101 ? -6.699 23.609 18.672 1 94.81 101 ALA B C 1
ATOM 2001 O O . ALA B 1 101 ? -5.84 24.469 18.453 1 94.81 101 ALA B O 1
ATOM 2002 N N . GLU B 1 102 ? -6.938 22.984 19.828 1 92.12 102 GLU B N 1
ATOM 2003 C CA . GLU B 1 102 ? -5.938 23.172 20.875 1 92.12 102 GLU B CA 1
ATOM 2004 C C . GLU B 1 102 ? -4.617 22.5 20.5 1 92.12 102 GLU B C 1
ATOM 2006 O O . GLU B 1 102 ? -4.605 21.391 19.969 1 92.12 102 GLU B O 1
ATOM 2011 N N . PRO B 1 103 ? -3.51 23.188 20.812 1 89.31 103 PRO B N 1
ATOM 2012 C CA . PRO B 1 103 ? -2.199 22.641 20.453 1 89.31 103 PRO B CA 1
ATOM 2013 C C . PRO B 1 103 ? -1.994 21.219 20.984 1 89.31 103 PRO B C 1
ATOM 2015 O O . PRO B 1 103 ? -1.335 20.406 20.328 1 89.31 103 PRO B O 1
ATOM 2018 N N . GLU B 1 104 ? -2.59 20.922 22.078 1 90.44 104 GLU B N 1
ATOM 2019 C CA . GLU B 1 104 ? -2.412 19.609 22.688 1 90.44 104 GLU B CA 1
ATOM 2020 C C . GLU B 1 104 ? -3.09 18.516 21.859 1 90.44 104 GLU B C 1
ATOM 2022 O O . GLU B 1 104 ? -2.775 17.344 22.016 1 90.44 104 GLU B O 1
ATOM 2027 N N . ASN B 1 105 ? -3.982 18.922 20.969 1 94.94 105 ASN B N 1
ATOM 2028 C CA . ASN B 1 105 ? -4.727 17.953 20.172 1 94.94 105 ASN B CA 1
ATOM 2029 C C . ASN B 1 105 ? -4.078 17.734 18.812 1 94.94 105 ASN B C 1
ATOM 2031 O O . ASN B 1 105 ? -4.5 16.859 18.047 1 94.94 105 ASN B O 1
ATOM 2035 N N . VAL B 1 106 ? -3.08 18.484 18.5 1 96.62 106 VAL B N 1
ATOM 2036 C CA . VAL B 1 106 ? -2.488 18.453 17.172 1 96.62 106 VAL B CA 1
ATOM 2037 C C . VAL B 1 106 ? -1.897 17.078 16.906 1 96.62 106 VAL B C 1
ATOM 2039 O O . VAL B 1 106 ? -2.018 16.531 15.805 1 96.62 106 VAL B O 1
ATOM 2042 N N . ARG B 1 107 ? -1.299 16.469 17.906 1 95.25 107 ARG B N 1
ATOM 2043 C CA . ARG B 1 107 ? -0.716 15.148 17.719 1 95.25 107 ARG B CA 1
ATOM 2044 C C . ARG B 1 107 ? -1.788 14.125 17.359 1 95.25 107 ARG B C 1
ATOM 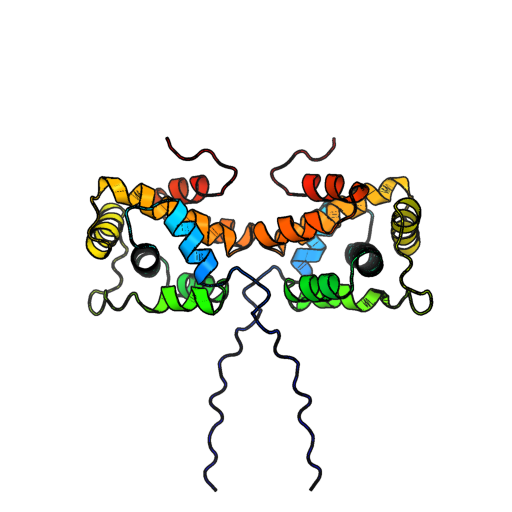2046 O O . ARG B 1 107 ? -1.563 13.266 16.5 1 95.25 107 ARG B O 1
ATOM 2053 N N . LEU B 1 108 ? -2.869 14.227 18.031 1 95 108 LEU B N 1
ATOM 2054 C CA . LEU B 1 108 ? -3.982 13.336 17.719 1 95 108 LEU B CA 1
ATOM 2055 C C . LEU B 1 108 ? -4.461 13.547 16.281 1 95 108 LEU B C 1
ATOM 2057 O O . LEU B 1 108 ? -4.75 12.578 15.578 1 95 108 LEU B O 1
ATOM 2061 N N . VAL B 1 109 ? -4.602 14.75 15.891 1 97.38 109 VAL B N 1
ATOM 2062 C CA . VAL B 1 109 ? -5.02 15.086 14.539 1 97.38 109 VAL B CA 1
ATOM 2063 C C . VAL B 1 109 ? -4.027 14.508 13.531 1 97.38 109 VAL B C 1
ATOM 2065 O O . VAL B 1 109 ? -4.426 13.867 12.555 1 97.38 109 VAL B O 1
ATOM 2068 N N . LEU B 1 110 ? -2.742 14.672 13.797 1 97.69 110 LEU B N 1
ATOM 2069 C CA . LEU B 1 110 ? -1.699 14.133 12.93 1 97.69 110 LEU B CA 1
ATOM 2070 C C . LEU B 1 110 ? -1.804 12.617 12.828 1 97.69 110 LEU B C 1
ATOM 2072 O O . LEU B 1 110 ? -1.722 12.055 11.734 1 97.69 110 LEU B O 1
ATOM 2076 N N . HIS B 1 111 ? -1.996 12.008 13.953 1 96.06 111 HIS B N 1
ATOM 2077 C CA . HIS B 1 111 ? -2.117 10.555 13.969 1 96.06 111 HIS B CA 1
ATOM 2078 C C . HIS B 1 111 ? -3.258 10.086 13.07 1 96.06 111 HIS B C 1
ATOM 2080 O O . HIS B 1 111 ? -3.088 9.164 12.273 1 96.06 111 HIS B O 1
ATOM 2086 N N . GLY B 1 112 ? -4.418 10.695 13.203 1 96.56 112 GLY B N 1
ATOM 2087 C CA . GLY B 1 112 ? -5.566 10.328 12.391 1 96.56 112 GLY B CA 1
ATOM 2088 C C . GLY B 1 112 ? -5.324 10.5 10.906 1 96.56 112 GLY B C 1
ATOM 2089 O O . GLY B 1 112 ? -5.629 9.602 10.117 1 96.56 112 GLY B O 1
ATOM 2090 N N . VAL B 1 113 ? -4.762 11.625 10.492 1 97.06 113 VAL B N 1
ATOM 2091 C CA . VAL B 1 113 ? -4.527 11.898 9.078 1 97.06 113 VAL B CA 1
ATOM 2092 C C . VAL B 1 113 ? -3.416 10.992 8.547 1 97.06 113 VAL B C 1
ATOM 2094 O O . VAL B 1 113 ? -3.51 10.469 7.438 1 97.06 113 VAL B O 1
ATOM 2097 N N . PHE B 1 114 ? -2.354 10.742 9.383 1 97.19 114 PHE B N 1
ATOM 2098 C CA . PHE B 1 114 ? -1.266 9.859 8.977 1 97.19 114 PHE B CA 1
ATOM 2099 C C . PHE B 1 114 ? -1.758 8.422 8.828 1 97.19 114 PHE B C 1
ATOM 2101 O O . PHE B 1 114 ? -1.354 7.719 7.902 1 97.19 114 PHE B O 1
ATOM 2108 N N . SER B 1 115 ? -2.635 8 9.719 1 94.94 115 SER B N 1
ATOM 2109 C CA . SER B 1 115 ? -3.217 6.668 9.602 1 94.94 115 SER B CA 1
ATOM 2110 C C . SER B 1 115 ? -3.971 6.508 8.289 1 94.94 115 SER B C 1
ATOM 2112 O O . SER B 1 115 ? -3.805 5.504 7.59 1 94.94 115 SER B O 1
ATOM 2114 N N . ALA B 1 116 ? -4.754 7.488 7.953 1 94.56 116 ALA B N 1
ATOM 2115 C CA . ALA B 1 116 ? -5.492 7.457 6.691 1 94.56 116 ALA B CA 1
ATOM 2116 C C . ALA B 1 116 ? -4.539 7.48 5.5 1 94.56 116 ALA B C 1
ATOM 2118 O O . ALA B 1 116 ? -4.781 6.82 4.488 1 94.56 116 ALA B O 1
ATOM 2119 N N . LEU B 1 117 ? -3.434 8.188 5.59 1 94.06 117 LEU B N 1
ATOM 2120 C CA . LEU B 1 117 ? -2.451 8.266 4.516 1 94.06 117 LEU B CA 1
ATOM 2121 C C . LEU B 1 117 ? -1.759 6.922 4.312 1 94.06 117 LEU B C 1
ATOM 2123 O O . LEU B 1 117 ? -1.497 6.52 3.178 1 94.06 117 LEU B O 1
ATOM 2127 N N . HIS B 1 118 ? -1.493 6.223 5.406 1 92.06 118 HIS B N 1
ATOM 2128 C CA . HIS B 1 118 ? -0.915 4.887 5.309 1 92.06 118 HIS B CA 1
ATOM 2129 C C . HIS B 1 118 ? -1.792 3.967 4.465 1 92.06 118 HIS B C 1
ATOM 2131 O O . HIS B 1 118 ? -1.283 3.121 3.727 1 92.06 118 HIS B O 1
ATOM 2137 N N . ALA B 1 119 ? -3.061 4.156 4.578 1 89.12 119 ALA B N 1
ATOM 2138 C CA . ALA B 1 119 ? -4 3.303 3.854 1 89.12 119 ALA B CA 1
ATOM 2139 C C . ALA B 1 119 ? -4.031 3.658 2.369 1 89.12 119 ALA B C 1
ATOM 2141 O O . ALA B 1 119 ? -4.566 2.902 1.556 1 89.12 119 ALA B O 1
ATOM 2142 N N . GLN B 1 120 ? -3.42 4.781 1.962 1 88.44 120 GLN B N 1
ATOM 2143 C CA . GLN B 1 120 ? -3.502 5.285 0.595 1 88.44 120 GLN B CA 1
ATOM 2144 C C . GLN B 1 120 ? -2.236 4.953 -0.19 1 88.44 120 GLN B C 1
ATOM 2146 O O . GLN B 1 120 ? -2.193 5.129 -1.409 1 88.44 120 GLN B O 1
ATOM 2151 N N . ILE B 1 121 ? -1.229 4.453 0.481 1 89.38 121 ILE B N 1
ATOM 2152 C CA . ILE B 1 121 ? 0.062 4.254 -0.169 1 89.38 121 ILE B CA 1
ATOM 2153 C C . ILE B 1 121 ? 0.63 2.893 0.22 1 89.38 121 ILE B C 1
ATOM 2155 O O . ILE B 1 121 ? 0.169 2.271 1.182 1 89.38 121 ILE B O 1
ATOM 2159 N N . THR B 1 122 ? 1.575 2.412 -0.56 1 87.38 122 THR B N 1
ATOM 2160 C CA . THR B 1 122 ? 2.229 1.144 -0.256 1 87.38 122 THR B CA 1
ATOM 2161 C C . THR B 1 122 ? 3.168 1.291 0.937 1 87.38 122 THR B C 1
ATOM 2163 O O . THR B 1 122 ? 3.52 2.408 1.322 1 87.38 122 THR B O 1
ATOM 2166 N N . GLU B 1 123 ? 3.547 0.191 1.445 1 87.31 123 GLU B N 1
ATOM 2167 C CA . GLU B 1 123 ? 4.512 0.192 2.539 1 87.31 123 GLU B CA 1
ATOM 2168 C C . GLU B 1 123 ? 5.828 0.84 2.113 1 87.31 123 GLU B C 1
ATOM 2170 O O . GLU B 1 123 ? 6.438 1.584 2.885 1 87.31 123 GLU B O 1
ATOM 2175 N N . GLY B 1 124 ? 6.297 0.541 0.948 1 86.5 124 GLY B N 1
ATOM 2176 C CA . GLY B 1 124 ? 7.52 1.15 0.445 1 86.5 124 GLY B CA 1
ATOM 2177 C C . GLY B 1 124 ? 7.441 2.662 0.365 1 86.5 124 GLY B C 1
ATOM 2178 O O . GLY B 1 124 ? 8.367 3.359 0.791 1 86.5 124 GLY B O 1
ATOM 2179 N N . GLU B 1 125 ? 6.312 3.143 -0.153 1 88.81 125 GLU B N 1
ATOM 2180 C CA . GLU B 1 125 ? 6.125 4.586 -0.25 1 88.81 125 GLU B CA 1
ATOM 2181 C C . GLU B 1 125 ? 6.023 5.223 1.133 1 88.81 125 GLU B C 1
ATOM 2183 O O . GLU B 1 125 ? 6.523 6.332 1.35 1 88.81 125 GLU B O 1
ATOM 2188 N N . ALA B 1 126 ? 5.344 4.516 2.025 1 92.56 126 ALA B N 1
ATOM 2189 C CA . ALA B 1 126 ? 5.238 5.008 3.396 1 92.56 126 ALA B CA 1
ATOM 2190 C C . ALA B 1 126 ? 6.617 5.148 4.035 1 92.56 126 ALA B C 1
ATOM 2192 O O . ALA B 1 126 ? 6.887 6.129 4.734 1 92.56 126 ALA B O 1
ATOM 2193 N N . LYS B 1 127 ? 7.457 4.246 3.795 1 92.62 127 LYS B N 1
ATOM 2194 C CA . LYS B 1 127 ? 8.812 4.277 4.332 1 92.62 127 LYS B CA 1
ATOM 2195 C C . LYS B 1 127 ? 9.617 5.43 3.732 1 92.62 127 LYS B C 1
ATOM 2197 O O . LYS B 1 127 ? 10.344 6.125 4.445 1 92.62 127 LYS B O 1
ATOM 2202 N N . LYS B 1 128 ? 9.523 5.617 2.432 1 93.56 128 LYS B N 1
ATOM 2203 C CA . LYS B 1 128 ? 10.203 6.734 1.783 1 93.56 128 LYS B CA 1
ATOM 2204 C C . LYS B 1 128 ? 9.727 8.07 2.344 1 93.56 128 LYS B C 1
ATOM 2206 O O . LYS B 1 128 ? 10.539 8.961 2.609 1 93.56 128 LYS B O 1
ATOM 2211 N N . LEU B 1 129 ? 8.43 8.18 2.484 1 95 129 LEU B N 1
ATOM 2212 C CA . LEU B 1 129 ? 7.879 9.414 3.043 1 95 129 LEU B CA 1
ATOM 2213 C C . LEU B 1 129 ? 8.391 9.641 4.461 1 95 129 LEU B C 1
ATOM 2215 O O . LEU B 1 129 ? 8.766 10.766 4.816 1 95 129 LEU B O 1
ATOM 2219 N N . GLU B 1 130 ? 8.398 8.633 5.277 1 97.12 130 GLU B N 1
ATOM 2220 C CA . GLU B 1 130 ? 8.906 8.719 6.645 1 97.12 130 GLU B CA 1
ATOM 2221 C C . GLU B 1 130 ? 10.312 9.312 6.672 1 97.12 130 GLU B C 1
ATOM 2223 O O . GLU B 1 130 ? 10.633 10.133 7.535 1 97.12 130 GLU B O 1
ATOM 2228 N N . GLN B 1 131 ? 11.086 8.961 5.746 1 96.94 131 GLN B N 1
ATOM 2229 C CA . GLN B 1 131 ? 12.477 9.398 5.68 1 96.94 131 GLN B CA 1
ATOM 2230 C C . GLN B 1 131 ? 12.57 10.875 5.312 1 96.94 131 GLN B C 1
ATOM 2232 O O . GLN B 1 131 ? 13.602 11.516 5.535 1 96.94 131 GLN B O 1
ATOM 2237 N N . GLN B 1 132 ? 11.57 11.414 4.723 1 96.44 132 GLN B N 1
ATOM 2238 C CA . GLN B 1 132 ? 11.547 12.828 4.344 1 96.44 132 GLN B CA 1
ATOM 2239 C C . GLN B 1 132 ? 11.008 13.695 5.473 1 96.44 132 GLN B C 1
ATOM 2241 O O . GLN B 1 132 ? 11.172 14.914 5.461 1 96.44 132 GLN B O 1
ATOM 2246 N N . LEU B 1 133 ? 10.336 13.062 6.422 1 96.81 133 LEU B N 1
ATOM 2247 C CA . LEU B 1 133 ? 9.75 13.805 7.531 1 96.81 133 LEU B CA 1
ATOM 2248 C C . LEU B 1 133 ? 10.82 14.211 8.539 1 96.81 133 LEU B C 1
ATOM 2250 O O . LEU B 1 133 ? 11.781 13.469 8.766 1 96.81 133 LEU B O 1
ATOM 2254 N N . PRO B 1 134 ? 10.656 15.461 9.102 1 96.06 134 PRO B N 1
ATOM 2255 C CA . PRO B 1 134 ? 11.555 15.781 10.211 1 96.06 134 PRO B CA 1
ATOM 2256 C C . PRO B 1 134 ? 11.445 14.781 11.367 1 96.06 134 PRO B C 1
ATOM 2258 O O . PRO B 1 134 ? 10.391 14.172 11.562 1 96.06 134 PRO B O 1
ATOM 2261 N N . ALA B 1 135 ? 12.477 14.656 12.141 1 96.31 135 ALA B N 1
ATOM 2262 C CA . ALA B 1 135 ? 12.578 13.641 13.188 1 96.31 135 ALA B CA 1
ATOM 2263 C C . ALA B 1 135 ? 11.406 13.727 14.148 1 96.31 135 ALA B C 1
ATOM 2265 O O . ALA B 1 135 ? 10.875 12.703 14.586 1 96.31 135 ALA B O 1
ATOM 2266 N N . TRP B 1 136 ? 11.047 14.891 14.391 1 95.38 136 TRP B N 1
ATOM 2267 C CA . TRP B 1 136 ? 10.008 15.109 15.391 1 95.38 136 TRP B CA 1
ATOM 2268 C C . TRP B 1 136 ? 8.641 14.719 14.844 1 95.38 136 TRP B C 1
ATOM 2270 O O . TRP B 1 136 ? 7.66 14.656 15.594 1 95.38 136 TRP B O 1
ATOM 2280 N N . LEU B 1 137 ? 8.438 14.375 13.602 1 97.19 137 LEU B N 1
ATOM 2281 C CA . LEU B 1 137 ? 7.195 13.883 13.023 1 97.19 137 LEU B CA 1
ATOM 2282 C C . LEU B 1 137 ? 7.266 12.375 12.789 1 97.19 137 LEU B C 1
ATOM 2284 O O . LEU B 1 137 ? 6.23 11.719 12.625 1 97.19 137 LEU B O 1
ATOM 2288 N N . GLN B 1 138 ? 8.461 11.867 12.695 1 97.56 138 GLN B N 1
ATOM 2289 C CA . GLN B 1 138 ? 8.648 10.469 12.305 1 97.56 138 GLN B CA 1
ATOM 2290 C C . GLN B 1 138 ? 8 9.523 13.312 1 97.56 138 GLN B C 1
ATOM 2292 O O . GLN B 1 138 ? 7.441 8.492 12.93 1 97.56 138 GLN B O 1
ATOM 2297 N N . GLY B 1 139 ? 8.141 9.891 14.562 1 94.88 139 GLY B N 1
ATOM 2298 C CA . GLY B 1 139 ? 7.512 9.062 15.586 1 94.88 139 GLY B CA 1
ATOM 2299 C C . GLY B 1 139 ? 6.008 8.953 15.422 1 94.88 139 GLY B C 1
ATOM 2300 O O . GLY B 1 139 ? 5.449 7.855 15.492 1 94.88 139 GLY B O 1
ATOM 2301 N N . THR B 1 140 ? 5.352 10.07 15.188 1 95.38 140 THR B N 1
ATOM 2302 C CA . THR B 1 140 ? 3.906 10.086 15 1 95.38 140 THR B CA 1
ATOM 2303 C C . THR B 1 140 ? 3.52 9.328 13.727 1 95.38 140 THR B C 1
ATOM 2305 O O . THR B 1 140 ? 2.547 8.57 13.727 1 95.38 140 THR B O 1
ATOM 2308 N N . TRP B 1 141 ? 4.266 9.5 12.734 1 96.81 141 TRP B N 1
ATOM 2309 C CA . TRP B 1 141 ? 4.031 8.805 11.469 1 96.81 141 TRP B CA 1
ATOM 2310 C C . TRP B 1 141 ? 4.098 7.293 11.664 1 96.81 141 TRP B C 1
ATOM 2312 O O . TRP B 1 141 ? 3.188 6.566 11.258 1 96.81 141 TRP B O 1
ATOM 2322 N N . ALA B 1 142 ? 5.141 6.84 12.32 1 94.5 142 ALA B N 1
ATOM 2323 C CA . ALA B 1 142 ? 5.348 5.41 12.539 1 94.5 142 ALA B CA 1
ATOM 2324 C C . ALA B 1 142 ? 4.25 4.828 13.43 1 94.5 142 ALA B C 1
ATOM 2326 O O . ALA B 1 142 ? 3.76 3.727 13.18 1 94.5 142 ALA B O 1
ATOM 2327 N N . ALA B 1 143 ? 3.836 5.547 14.367 1 93.31 143 ALA B N 1
ATOM 2328 C CA . ALA B 1 143 ? 2.826 5.086 15.312 1 93.31 143 ALA B CA 1
ATOM 2329 C C . ALA B 1 143 ? 1.456 4.988 14.648 1 93.31 143 ALA B C 1
ATOM 2331 O O . ALA B 1 143 ? 0.594 4.23 15.102 1 93.31 143 ALA B O 1
ATOM 2332 N N . ALA B 1 144 ? 1.235 5.715 13.625 1 94.44 144 ALA B N 1
ATOM 2333 C CA . ALA B 1 144 ? -0.067 5.766 12.969 1 94.44 144 ALA B CA 1
ATOM 2334 C C . ALA B 1 144 ? -0.273 4.551 12.062 1 94.44 144 ALA B C 1
ATOM 2336 O O . ALA B 1 144 ? -1.379 4.312 11.578 1 94.44 144 ALA B O 1
ATOM 2337 N N . ARG B 1 145 ? 0.858 3.889 11.805 1 86.12 145 ARG B N 1
ATOM 2338 C CA . ARG B 1 145 ? 0.743 2.709 10.953 1 86.12 145 ARG B CA 1
ATOM 2339 C C . ARG B 1 145 ? -0.105 1.633 11.617 1 86.12 145 ARG B C 1
ATOM 2341 O O . ARG B 1 145 ? -0.04 1.449 12.836 1 86.12 145 ARG B O 1
ATOM 2348 N N . MET B 1 146 ? -1.556 1.308 11.492 1 64.19 146 MET B N 1
ATOM 2349 C CA . MET B 1 146 ? -2.496 0.382 12.117 1 64.19 146 MET B CA 1
ATOM 2350 C C . MET B 1 146 ? -1.765 -0.613 13.008 1 64.19 146 MET B C 1
ATOM 2352 O O . MET B 1 146 ? -2.207 -0.89 14.125 1 64.19 146 MET B O 1
ATOM 2356 N N . HIS B 1 147 ? -1.165 -1.753 12.414 1 51.69 147 HIS B N 1
ATOM 2357 C CA . HIS B 1 147 ? -0.821 -2.865 13.289 1 51.69 147 HIS B CA 1
ATOM 2358 C C . HIS B 1 147 ? -0.012 -2.387 14.492 1 51.69 147 HIS B C 1
ATOM 2360 O O . HIS B 1 147 ? 0.38 -3.191 15.344 1 51.69 147 HIS B O 1
ATOM 2366 N N . VAL B 1 148 ? 0.521 -1.149 14.461 1 40.41 148 VAL B N 1
ATOM 2367 C CA . VAL B 1 148 ? 1.312 -0.845 15.641 1 40.41 148 VAL B CA 1
ATOM 2368 C C . VAL B 1 148 ? 0.443 -0.131 16.672 1 40.41 148 VAL B C 1
ATOM 2370 O O . VAL B 1 148 ? -0.615 0.406 16.344 1 40.41 148 VAL B O 1
ATOM 2373 N N . ASP B 1 149 ? 1.06 0.252 18.031 1 38.31 149 ASP B N 1
ATOM 2374 C CA . ASP B 1 149 ? 0.631 0.616 19.375 1 38.31 149 ASP B CA 1
ATOM 2375 C C . ASP B 1 149 ? -0.02 1.997 19.391 1 38.31 149 ASP B C 1
ATOM 2377 O O . ASP B 1 149 ? 0.584 2.979 18.953 1 38.31 149 ASP B O 1
ATOM 2381 N N . ARG B 1 150 ? -1.313 2.166 19.125 1 37.62 150 ARG B N 1
ATOM 2382 C CA . ARG B 1 150 ? -1.946 3.412 19.531 1 37.62 150 ARG B CA 1
ATOM 2383 C C . ARG B 1 150 ? -1.297 3.961 20.797 1 37.62 150 ARG B C 1
ATOM 2385 O O . ARG B 1 150 ? -1.073 3.221 21.766 1 37.62 150 ARG B O 1
ATOM 2392 N N . PRO B 1 151 ? -0.581 5.172 20.719 1 32.09 151 PRO B N 1
ATOM 2393 C CA . PRO B 1 151 ? -0.164 5.688 22.031 1 32.09 151 PRO B CA 1
ATOM 2394 C C . PRO B 1 151 ? -1.317 5.77 23.031 1 32.09 151 PRO B C 1
ATOM 2396 O O . PRO B 1 151 ? -2.404 6.238 22.688 1 32.09 151 PRO B O 1
ATOM 2399 N N . TYR B 1 152 ? -1.609 4.664 23.766 1 28.3 152 TYR B N 1
ATOM 2400 C CA . TYR B 1 152 ? -2.354 4.973 24.984 1 28.3 152 TYR B CA 1
ATOM 2401 C C . TYR B 1 152 ? -1.701 6.121 25.75 1 28.3 152 TYR B C 1
ATOM 2403 O O . TYR B 1 152 ? -0.479 6.285 25.703 1 28.3 152 TYR B O 1
#

pLDDT: mean 80.17, std 22.24, range [24.62, 97.69]

Foldseek 3Di:
DPPPPPPPPPPPPLVPQADAPVVLLVQLCVQPVVFRSLLLLLQLLLLCCLQFDPVVNVVLLVLARPRSSVSNPPNCVVVDDRSDNDDPVNSLVSSCVSRVHDSVCSLSSLLSNLLSSPRSHDPVVLVVVLVRDPPVCNVSNVCSPVVHDPPD/DPPPPPPPPPPPPLVPQADAPVVLLVQLCVQPVVFRSLLLLLQLLLLCCLQFDPVVNVVLLVLARPRSSVSNPPNCVVVDDRSDNDDPVNSLVSSCVSRVHDSVCSLSSLLSNLLSSPRSHDPVVLVVVLVRDPPVCNVSNVQSPPVHDPPD

Nearest PDB structures (foldseek):
  2ysk-assembly1_A-2  TM=7.921E-01  e=2.635E-04  Thermus thermophilus HB8
  2ysk-assembly1_A-2  TM=7.922E-01  e=2.111E-04  Thermus thermophilus HB8

Solvent-accessible surface area (backbone atoms only — not comparable to full-atom values): 16783 Å² total; per-residue (Å²): 134,82,77,76,73,73,74,76,68,76,68,78,65,64,67,61,49,45,61,53,42,67,58,42,38,51,49,20,26,73,63,35,70,92,46,60,33,69,51,50,44,32,25,50,39,28,42,45,53,38,54,39,54,69,68,55,44,55,50,52,44,57,39,37,24,73,63,46,33,59,50,57,69,61,50,49,81,61,72,74,61,71,74,51,81,52,48,71,66,56,39,46,47,49,32,13,62,65,54,72,44,59,68,86,48,38,61,56,49,49,28,21,46,40,29,37,48,48,51,40,32,25,61,60,54,49,52,55,50,45,71,69,44,57,75,89,47,33,61,51,49,58,39,21,42,76,94,40,69,70,86,122,134,82,77,73,73,74,73,75,67,77,67,77,64,63,69,60,48,45,62,52,43,66,60,42,37,49,48,20,26,74,63,35,71,91,46,61,33,67,51,50,45,31,24,50,38,29,44,46,52,38,52,40,54,70,69,54,44,54,50,52,45,56,39,36,23,73,63,46,35,59,49,56,66,61,50,48,81,62,70,76,62,70,73,51,82,52,49,71,68,56,39,46,48,49,31,12,63,66,53,73,44,58,68,86,48,38,63,56,51,49,29,21,46,39,29,39,48,49,51,39,32,25,63,60,56,50,52,55,50,46,70,67,42,57,74,88,48,34,60,51,48,58,39,21,43,73,97,45,68,66,85,122

=== Feature glossary ===
The record interleaves many kinds of information about one protein. Here is each kind framed as the question it answers.

Q: What known structures does this most resemble?
A: Structural nearest neighbors (via Foldseek easy-search vs the PDB). Reported per hit: target PDB id, E-value, and alignment TM-score. A TM-score above ~0.5 is the conventional threshold for 'same fold'.

Q: Where is each backbone atom in 3D?
A: The mmCIF table is the protein's shape written out atom by atom. For each backbone N, Cα, C, and carbonyl O, it records an (x, y, z) coordinate triple in Å plus the residue type, chain letter, and residue number.

Q: What are the backbone torsion angles?
A: The φ/ψ torsion pair specifies the backbone conformation at each residue. φ rotates about the N–Cα bond, ψ about the Cα–C bond. Steric clashes forbid most of the (φ, ψ) plane — the allowed regions (α-helix basin, β-sheet basin, left-handed helix) are the Ramachandran-allowed regions.

Q: Which residues are buried vs exposed?
A: Solvent-accessible surface area (SASA) is the area in Å² traced out by the centre of a 1.4 Å probe sphere (a water molecule) rolled over the protein's van der Waals surface (Shrake–Rupley / Lee–Richards construction). Buried residues have near-zero SASA; fully exposed residues can exceed 200 Å². The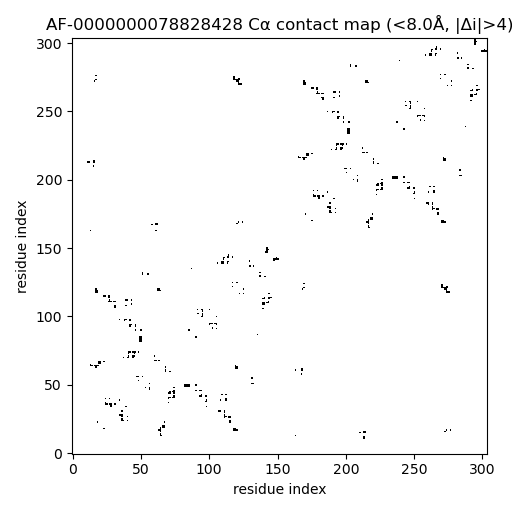 total SASA scales roughly with the number of surface residues.

Q: How confident is the AlphaFold model at each residue?
A: pLDDT is the predicted lDDT-Cα score: AlphaFold's confidence that the local environment of each residue (all inter-atomic distances within 15 Å) is correctly placed. It is a per-residue number between 0 and 100, with higher meaning more reliable.

Q: What does the local fold look like, residue by residue?
A: 3Di is Foldseek's structural alphabet. Each residue is assigned one of twenty discrete states based on how its Cα sits relative to its spatial (not sequential) neighbors. Aligning 3Di strings finds structural homologs roughly as well as full 3D superposition, but orders of magnitude faster.

Q: How big and how compact is the whole molecule?
A: Radius of gyration (Rg) is the root-mean-square distance of Cα atoms from their centroid — a single number for overall size and compactness. A globular domain of N residues has Rg ≈ 2.2·N^0.38 Å; an extended or disordered chain has a much larger Rg. The Cα contact count is the number of residue pairs whose Cα atoms are within 8 Å and are more than four positions apart in sequence — a standard proxy for tertiary packing density. The bounding box is the smallest axis-aligned box enclosing all Cα atoms.

Q: Which residues are in helices, strands, or loops?
A: DSSP 8-state secondary structure assigns each residue one of H (α-helix), G (3₁₀-helix), I (π-helix), E (extended β-strand), B (isolated β-bridge), T (hydrogen-bonded turn), S (bend), or '-' (coil). The assignment is computed from backbone hydrogen-bond geometry via the Kabsch–Sander algorithm.

Q: How mobile is each atom in the crystal?
A: Crystallographic B-factors measure how much each atom's electron density is smeared out, in Å². They rise in mobile loops and surface residues and fall in the buried interior. In AlphaFold models this column is repurposed to hold pLDDT instead.

Q: What if only a Cα trace is available?
A: P-SEA three-state annotation labels each residue as helix, strand, or coil based purely on the geometry of the Cα trace. It serves as a fallback when the full backbone (and thus DSSP) is unavailable.

Q: What family and function is it annotated with?
A: Database cross-references. InterPro integrates a dozen domain/family signature databases into unified entries with residue-range hits. GO terms attach function/process/location labels with evidence codes. CATH codes position the fold in a four-level structural taxonomy. Organism is the NCBI-taxonomy species name.

Q: Are the domains correctly placed relative to each other?
A: Predicted Aligned Error (PAE) is an AlphaFold confidence matrix: entry (i, j) is the expected error in the position of residue j, in ångströms, when the prediction is superimposed on the true structure at residue i. Low PAE within a block of residues means that block is internally rigid and well-predicted; high PAE between two blocks means their relative placement is uncertain even if each block individually is confident.

Q: What do the diagnostic plots show?
A: Three diagnostic plots accompany the record. The Cα contact map visualizes the tertiary structure as a 2D adjacency matrix (8 Å cutoff, sequence-local contacts suppressed). The Ramachandran plot shows the distribution of backbone (φ, ψ) torsions, with points in the α and β basins reflecting secondary structure content. The PAE plot shows AlphaFold's inter-residue confidence as a color matrix.

Q: What is the amino-acid chain?
A: Primary structure: the covalent order of the twenty standard amino acids along the backbone. Two proteins with the same sequence will (almost always) fold to the same structure; two with 30% identity often share a fold but not the details.

Q: What do the rendered images show?
A: The six renders are orthographic views along the three Cartesian axes in both directions. Representation (cartoon, sticks, or surface) and color scheme (sequence-rainbow or by-chain) vary across proteins so the training set covers all the common visualization conventions.